Protein 4MBU (pdb70)

B-factor: mean 21.65, std 10.81, range [3.61, 80.37]

Radius of gyration: 21.23 Å; Cα contacts (8 Å, |Δi|>4): 619; chains: 2; bounding box: 43×47×64 Å

Structure (mmCIF, N/CA/C/O backbone):
data_4MBU
#
_entry.id   4MBU
#
_cell.length_a   97.490
_cell.length_b   78.860
_cell.length_c   66.010
_cell.angle_alpha   90.00
_cell.angle_beta   111.95
_cell.angle_gamma   90.00
#
_symmetry.space_group_name_H-M   'C 1 2 1'
#
loop_
_entity.id
_entity.type
_entity.pdbx_description
1 polymer 'Similar to N-acetyltransferase'
2 non-polymer 'CADMIUM ION'
3 non-polymer 'PHOSPHATE ION'
4 water water
#
loop_
_atom_site.group_PDB
_atom_site.id
_atom_site.type_symbol
_atom_site.label_atom_id
_atom_site.label_alt_id
_atom_site.label_comp_id
_atom_site.label_asym_id
_atom_site.label_entity_id
_atom_site.label_seq_id
_atom_site.pdbx_PDB_ins_code
_atom_site.Cartn_x
_atom_site.Cartn_y
_atom_site.Cartn_z
_atom_site.occupancy
_atom_site.B_iso_or_equiv
_atom_site.auth_seq_id
_atom_site.auth_comp_id
_atom_site.auth_asym_id
_atom_site.auth_atom_id
_atom_site.pdbx_PDB_model_num
ATOM 1 N N . SER A 1 1 ? 106.011 -19.936 49.514 1.00 55.80 -2 SER A N 1
ATOM 2 C CA . SER A 1 1 ? 107.021 -19.382 48.621 1.00 51.19 -2 SER A CA 1
ATOM 3 C C . SER A 1 1 ? 106.967 -20.082 47.239 1.00 56.93 -2 SER A C 1
ATOM 4 O O . SER A 1 1 ? 107.881 -20.813 46.843 1.00 60.30 -2 SER A O 1
ATOM 7 N N . ASN A 1 2 ? 105.868 -19.830 46.523 1.00 54.34 -1 ASN A N 1
ATOM 8 C CA . ASN A 1 2 ? 105.549 -20.455 45.235 1.00 50.10 -1 ASN A CA 1
ATOM 9 C C . ASN A 1 2 ? 106.130 -19.652 44.058 1.00 45.87 -1 ASN A C 1
ATOM 10 O O . ASN A 1 2 ? 105.456 -18.777 43.510 1.00 48.82 -1 ASN A O 1
ATOM 15 N N . ALA A 1 3 ? 107.371 -19.951 43.667 1.00 39.27 0 ALA A N 1
ATOM 16 C CA . ALA A 1 3 ? 108.088 -19.133 42.674 1.00 34.79 0 ALA A CA 1
ATOM 17 C C . ALA A 1 3 ? 108.378 -19.863 41.356 1.00 35.67 0 ALA A C 1
ATOM 18 O O . ALA A 1 3 ? 108.794 -21.021 41.360 1.00 37.28 0 ALA A O 1
ATOM 20 N N . MET A 1 4 ? 108.202 -19.164 40.234 1.00 32.70 1 MET A N 1
ATOM 21 C CA . MET A 1 4 ? 108.289 -19.791 38.917 1.00 28.45 1 MET A CA 1
ATOM 22 C C . MET A 1 4 ? 108.583 -18.793 37.788 1.00 23.53 1 MET A C 1
ATOM 23 O O . MET A 1 4 ? 108.055 -17.677 37.775 1.00 25.10 1 MET A O 1
ATOM 28 N N . ILE A 1 5 ? 109.428 -19.195 36.842 1.00 15.36 2 ILE A N 1
ATOM 29 C CA . ILE A 1 5 ? 109.574 -18.448 35.593 1.00 14.47 2 ILE A CA 1
ATOM 30 C C . ILE A 1 5 ? 108.734 -19.137 34.511 1.00 17.32 2 ILE A C 1
ATOM 31 O O . ILE A 1 5 ? 108.895 -20.340 34.263 1.00 25.12 2 ILE A O 1
ATOM 36 N N . ARG A 1 6 ? 107.828 -18.389 33.886 1.00 14.94 3 ARG A N 1
ATOM 37 C CA . ARG A 1 6 ? 106.970 -18.952 32.835 1.00 12.74 3 ARG A CA 1
ATOM 38 C C . ARG A 1 6 ? 106.813 -17.953 31.706 1.00 17.94 3 ARG A C 1
ATOM 39 O O . ARG A 1 6 ? 107.130 -16.786 31.874 1.00 12.20 3 ARG A O 1
ATOM 47 N N . CYS A 1 7 ? 106.325 -18.399 30.554 1.00 19.07 4 CYS A N 1
ATOM 48 C CA . CYS A 1 7 ? 105.966 -17.456 29.510 1.00 19.43 4 CYS A CA 1
ATOM 49 C C . CYS A 1 7 ? 104.821 -16.566 29.981 1.00 20.07 4 CYS A C 1
ATOM 50 O O . CYS A 1 7 ? 103.936 -17.004 30.726 1.00 15.53 4 CYS A O 1
ATOM 53 N N . ALA A 1 8 ? 104.844 -15.313 29.539 1.00 18.85 5 ALA A N 1
ATOM 54 C CA . ALA A 1 8 ? 103.823 -14.358 29.933 1.00 17.96 5 ALA A CA 1
ATOM 55 C C . ALA A 1 8 ? 102.531 -14.683 29.206 1.00 22.30 5 ALA A C 1
ATOM 56 O O . ALA A 1 8 ? 102.553 -15.258 28.109 1.00 21.05 5 ALA A O 1
ATOM 58 N N . LYS A 1 9 ? 101.416 -14.283 29.814 1.00 21.22 6 LYS A N 1
ATOM 59 C CA . LYS A 1 9 ? 100.087 -14.422 29.231 1.00 25.47 6 LYS A CA 1
ATOM 60 C C . LYS A 1 9 ? 99.387 -13.054 29.280 1.00 25.20 6 LYS A C 1
ATOM 61 O O . LYS A 1 9 ? 99.864 -12.140 29.962 1.00 17.47 6 LYS A O 1
ATOM 67 N N . LYS A 1 10 ? 98.259 -12.915 28.583 1.00 27.28 7 LYS A N 1
ATOM 68 C CA . LYS A 1 10 ? 97.530 -11.642 28.549 1.00 28.11 7 LYS A CA 1
ATOM 69 C C . LYS A 1 10 ? 97.188 -11.126 29.951 1.00 26.10 7 LYS A C 1
ATOM 70 O O . LYS A 1 10 ? 97.314 -9.933 30.248 1.00 24.28 7 LYS A O 1
ATOM 76 N N . GLU A 1 11 ? 96.780 -12.044 30.820 1.00 28.88 8 GLU A N 1
ATOM 77 C CA . GLU A 1 11 ? 96.414 -11.709 32.195 1.00 31.96 8 GLU A CA 1
ATOM 78 C C . GLU A 1 11 ? 97.582 -11.148 33.014 1.00 32.46 8 GLU A C 1
ATOM 79 O O . GLU A 1 11 ? 97.382 -10.665 34.131 1.00 36.33 8 GLU A O 1
ATOM 85 N N . ASP A 1 12 ? 98.791 -11.202 32.459 1.00 22.63 9 ASP A N 1
ATOM 86 C CA . ASP A 1 12 ? 99.961 -10.648 33.133 1.00 23.58 9 ASP A CA 1
ATOM 87 C C . ASP A 1 12 ? 100.175 -9.162 32.800 1.00 21.81 9 ASP A C 1
ATOM 88 O O . ASP A 1 12 ? 100.851 -8.439 33.541 1.00 22.04 9 ASP A O 1
ATOM 93 N N . LEU A 1 13 ? 99.581 -8.716 31.693 1.00 22.52 10 LEU A N 1
ATOM 94 C CA . LEU A 1 13 ? 99.926 -7.418 31.105 1.00 22.61 10 LEU A CA 1
ATOM 95 C C . LEU A 1 13 ? 99.811 -6.228 32.068 1.00 23.25 10 LEU A C 1
ATOM 96 O O . LEU A 1 13 ? 100.711 -5.376 32.137 1.00 23.68 10 LEU A O 1
ATOM 101 N N . ASN A 1 14 ? 98.734 -6.183 32.843 1.00 24.44 11 ASN A N 1
ATOM 102 C CA . ASN A 1 14 ? 98.565 -5.083 33.787 1.00 26.83 11 ASN A CA 1
ATOM 103 C C . ASN A 1 14 ? 99.762 -4.995 34.726 1.00 24.02 11 ASN A C 1
ATOM 104 O O . ASN A 1 14 ? 100.371 -3.924 34.854 1.00 22.31 11 ASN A O 1
ATOM 109 N N . ALA A 1 15 ? 100.146 -6.136 35.307 1.00 18.20 12 ALA A N 1
ATOM 110 C CA . ALA A 1 15 ? 101.306 -6.176 36.203 1.00 15.88 12 ALA A CA 1
ATOM 111 C C . ALA A 1 15 ? 102.521 -5.695 35.428 1.00 13.83 12 ALA A C 1
ATOM 112 O O . ALA A 1 15 ? 103.249 -4.791 35.868 1.00 18.24 12 ALA A O 1
ATOM 114 N N . ILE A 1 16 ? 102.689 -6.250 34.228 1.00 16.85 13 ILE A N 1
ATOM 115 C CA . ILE A 1 16 ? 103.832 -5.896 33.392 1.00 19.99 13 ILE A CA 1
ATOM 116 C C . ILE A 1 16 ? 103.811 -4.389 33.178 1.00 20.09 13 ILE A C 1
ATOM 117 O O . ILE A 1 16 ? 104.822 -3.706 33.408 1.00 18.16 13 ILE A O 1
ATOM 122 N N . LEU A 1 17 ? 102.637 -3.860 32.835 1.00 22.97 14 LEU A N 1
ATOM 123 C CA . LEU A 1 17 ? 102.531 -2.431 32.542 1.00 22.89 14 LEU A CA 1
ATOM 124 C C . LEU A 1 17 ? 103.057 -1.626 33.725 1.00 23.99 14 LEU A C 1
ATOM 125 O O . LEU A 1 17 ? 103.909 -0.743 33.553 1.00 25.98 14 LEU A O 1
ATOM 130 N N . ALA A 1 18 ? 102.617 -1.989 34.929 1.00 25.23 15 ALA A N 1
ATOM 131 C CA . ALA A 1 18 ? 102.966 -1.199 36.104 1.00 26.33 15 ALA A CA 1
ATOM 132 C C . ALA A 1 18 ? 104.476 -1.150 36.210 1.00 22.22 15 ALA A C 1
ATOM 133 O O . ALA A 1 18 ? 105.072 -0.062 36.306 1.00 25.64 15 ALA A O 1
ATOM 135 N N . ILE A 1 19 ? 105.092 -2.329 36.112 1.00 17.78 16 ILE A N 1
ATOM 136 C CA . ILE A 1 19 ? 106.534 -2.434 36.282 1.00 17.57 16 ILE A CA 1
ATOM 137 C C . ILE A 1 19 ? 107.199 -1.490 35.276 1.00 19.08 16 ILE A C 1
ATOM 138 O O . ILE A 1 19 ? 108.002 -0.626 35.655 1.00 18.38 16 ILE A O 1
ATOM 143 N N . TYR A 1 20 ? 106.777 -1.597 34.014 1.00 20.33 17 TYR A N 1
ATOM 144 C CA . TYR A 1 20 ? 107.385 -0.828 32.935 1.00 18.38 17 TYR A CA 1
ATOM 145 C C . TYR A 1 20 ? 107.2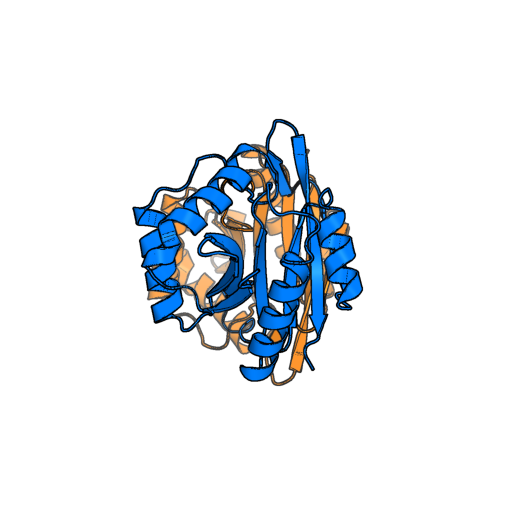18 0.644 33.239 1.00 16.32 17 TYR A C 1
ATOM 146 O O . TYR A 1 20 ? 108.185 1.404 33.185 1.00 17.92 17 TYR A O 1
ATOM 155 N N . ASN A 1 21 ? 106.006 1.039 33.619 1.00 16.12 18 ASN A N 1
ATOM 156 C CA . ASN A 1 21 ? 105.761 2.463 33.816 1.00 20.85 18 ASN A CA 1
ATOM 157 C C . ASN A 1 21 ? 106.549 3.011 34.995 1.00 19.58 18 ASN A C 1
ATOM 158 O O . ASN A 1 21 ? 106.995 4.160 34.956 1.00 16.20 18 ASN A O 1
ATOM 163 N N . ASP A 1 22 ? 106.764 2.179 36.017 1.00 20.30 19 ASP A N 1
ATOM 164 C CA . ASP A 1 22 ? 107.551 2.623 37.161 1.00 22.51 19 ASP A CA 1
ATOM 165 C C . ASP A 1 22 ? 108.938 2.981 36.631 1.00 18.11 19 ASP A C 1
ATOM 166 O O . ASP A 1 22 ? 109.489 4.052 36.925 1.00 18.03 19 ASP A O 1
ATOM 171 N N . ALA A 1 23 ? 109.453 2.112 35.767 1.00 13.80 20 ALA A N 1
ATOM 172 C CA . ALA A 1 23 ? 110.791 2.290 35.232 1.00 18.07 20 ALA A CA 1
ATOM 173 C C . ALA A 1 23 ? 110.840 3.562 34.393 1.00 18.95 20 ALA A C 1
ATOM 174 O O . ALA A 1 23 ? 111.859 4.270 34.371 1.00 16.37 20 ALA A O 1
ATOM 176 N N . ILE A 1 24 ? 109.729 3.880 33.730 1.00 15.66 21 ILE A N 1
ATOM 177 C CA . ILE A 1 24 ? 109.720 5.063 32.879 1.00 16.48 21 ILE A CA 1
ATOM 178 C C . ILE A 1 24 ? 109.745 6.288 33.771 1.00 19.31 21 ILE A C 1
ATOM 179 O O . ILE A 1 24 ? 110.466 7.255 33.498 1.00 20.42 21 ILE A O 1
ATOM 184 N N . ILE A 1 25 ? 108.998 6.230 34.870 1.00 19.07 22 ILE A N 1
ATOM 185 C CA . ILE A 1 25 ? 108.818 7.430 35.681 1.00 17.67 22 ILE A CA 1
ATOM 186 C C . ILE A 1 25 ? 110.057 7.750 36.521 1.00 19.06 22 ILE A C 1
ATOM 187 O O . ILE A 1 25 ? 110.410 8.913 36.695 1.00 17.45 22 ILE A O 1
ATOM 192 N N . ASN A 1 26 ? 110.741 6.721 37.008 1.00 17.57 23 ASN A N 1
ATOM 193 C CA . ASN A 1 26 ? 111.780 6.931 38.017 1.00 21.62 23 ASN A CA 1
ATOM 194 C C . ASN A 1 26 ? 113.221 6.658 37.607 1.00 21.61 23 ASN A C 1
ATOM 195 O O . ASN A 1 26 ? 114.147 7.022 38.326 1.00 23.69 23 ASN A O 1
ATOM 200 N N . THR A 1 27 ? 113.420 5.987 36.482 1.00 19.81 24 THR A N 1
ATOM 201 C CA . THR A 1 27 ? 114.768 5.550 36.128 1.00 18.75 24 THR A CA 1
ATOM 202 C C . THR A 1 27 ? 115.088 5.828 34.673 1.00 17.40 24 THR A C 1
ATOM 203 O O . THR A 1 27 ? 114.218 6.221 33.888 1.00 15.85 24 THR A O 1
ATOM 207 N N . THR A 1 28 ? 116.345 5.588 34.324 1.00 16.23 25 THR A N 1
ATOM 208 C CA . THR A 1 28 ? 116.820 5.698 32.957 1.00 19.39 25 THR A CA 1
ATOM 209 C C . THR A 1 28 ? 116.852 4.325 32.288 1.00 22.31 25 THR A C 1
ATOM 210 O O . THR A 1 28 ? 117.524 4.136 31.279 1.00 18.02 25 THR A O 1
ATOM 214 N N . ALA A 1 29 ? 116.143 3.363 32.871 1.00 18.62 26 ALA A N 1
ATOM 215 C CA . ALA A 1 29 ? 116.108 2.012 32.325 1.00 17.63 26 ALA A CA 1
ATOM 216 C C . ALA A 1 29 ? 115.309 1.965 31.014 1.00 20.57 26 ALA A C 1
ATOM 217 O O . ALA A 1 29 ? 115.486 1.060 30.199 1.00 20.48 26 ALA A O 1
ATOM 219 N N . VAL A 1 30 ? 114.423 2.943 30.831 1.00 15.18 27 VAL A N 1
ATOM 220 C CA . VAL A 1 30 ? 113.664 3.100 29.593 1.00 16.40 27 VAL A CA 1
ATOM 221 C C . VAL A 1 30 ? 113.862 4.534 29.112 1.00 15.93 27 VAL A C 1
ATOM 222 O O . VAL A 1 30 ? 113.527 5.480 29.837 1.00 12.76 27 VAL A O 1
ATOM 226 N N . TYR A 1 31 ? 114.421 4.705 27.911 1.00 13.74 28 TYR A N 1
ATOM 227 C CA . TYR A 1 31 ? 114.621 6.043 27.352 1.00 13.65 28 TYR A CA 1
ATOM 228 C C . TYR A 1 31 ? 113.284 6.604 26.822 1.00 15.36 28 TYR A C 1
ATOM 229 O O . TYR A 1 31 ? 113.159 6.985 25.653 1.00 18.51 28 TYR A O 1
ATOM 238 N N . THR A 1 32 ? 112.287 6.648 27.703 1.00 16.67 29 THR A N 1
ATOM 239 C CA . THR A 1 32 ? 110.945 7.118 27.362 1.00 12.53 29 THR A CA 1
ATOM 240 C C . THR A 1 32 ? 110.540 8.123 28.434 1.00 18.68 29 THR A C 1
ATOM 241 O O . THR A 1 32 ? 111.022 8.051 29.565 1.00 22.06 29 THR A O 1
ATOM 245 N N . TYR A 1 33 ? 109.679 9.074 28.093 1.00 18.77 30 TYR A N 1
ATOM 246 C CA . TYR A 1 33 ? 109.265 10.067 29.073 1.00 18.36 30 TYR A CA 1
ATOM 247 C C . TYR A 1 33 ? 107.880 9.782 29.651 1.00 22.26 30 TYR A C 1
ATOM 248 O O . TYR A 1 33 ? 107.691 9.873 30.864 1.00 18.57 30 TYR A O 1
ATOM 257 N N . LYS A 1 34 ? 106.928 9.444 28.777 1.00 20.99 31 LYS A N 1
ATOM 258 C CA . LYS A 1 34 ? 105.520 9.284 29.151 1.00 23.07 31 LYS A CA 1
ATOM 259 C C . LYS A 1 34 ? 105.160 7.837 29.470 1.00 22.51 31 LYS A C 1
ATOM 260 O O . LYS A 1 34 ? 105.608 6.918 28.776 1.00 20.68 31 LYS A O 1
ATOM 266 N N . PRO A 1 35 ? 104.320 7.633 30.500 1.00 24.84 32 PRO A N 1
ATOM 267 C CA . PRO A 1 35 ? 103.849 6.285 30.840 1.00 24.92 32 PRO A CA 1
ATOM 268 C C . PRO A 1 35 ? 103.163 5.643 29.638 1.00 27.37 32 PRO A C 1
ATOM 269 O O . PRO A 1 35 ? 102.508 6.341 28.856 1.00 26.43 32 PRO A O 1
ATOM 273 N N . GLN A 1 36 ? 103.343 4.336 29.483 1.00 27.06 33 GLN A N 1
ATOM 274 C CA . GLN A 1 36 ? 102.724 3.581 28.404 1.00 27.89 33 GLN A CA 1
ATOM 275 C C . GLN A 1 36 ? 101.277 3.283 28.791 1.00 29.48 33 GLN A C 1
ATOM 276 O O . GLN A 1 36 ? 100.953 3.184 29.977 1.00 29.04 33 GLN A O 1
ATOM 282 N N . THR A 1 37 ? 100.404 3.150 27.798 1.00 28.12 34 THR A N 1
ATOM 283 C CA . THR A 1 37 ? 99.003 2.813 28.057 1.00 33.37 34 THR A CA 1
ATOM 284 C C . THR A 1 37 ? 98.788 1.303 27.963 1.00 35.07 34 THR A C 1
ATOM 285 O O . THR A 1 37 ? 99.629 0.577 27.425 1.00 34.80 34 THR A O 1
ATOM 289 N N . ILE A 1 38 ? 97.658 0.828 28.473 1.00 31.30 35 ILE A N 1
ATOM 290 C CA . ILE A 1 38 ? 97.383 -0.606 28.451 1.00 32.84 35 ILE A CA 1
ATOM 291 C C . ILE A 1 38 ? 97.152 -1.139 27.025 1.00 32.84 35 ILE A C 1
ATOM 292 O O . ILE A 1 38 ? 97.505 -2.282 26.719 1.00 30.63 35 ILE A O 1
ATOM 297 N N . ASP A 1 39 ? 96.595 -0.304 26.149 1.00 33.49 36 ASP A N 1
ATOM 298 C CA . ASP A 1 39 ? 96.395 -0.691 24.751 1.00 37.42 36 ASP A CA 1
ATOM 299 C C . ASP A 1 39 ? 97.724 -0.831 24.006 1.00 32.61 36 ASP A C 1
ATOM 300 O O . ASP A 1 39 ? 97.894 -1.728 23.176 1.00 29.59 36 ASP A O 1
ATOM 305 N N . GLU A 1 40 ? 98.654 0.074 24.295 1.00 27.91 37 GLU A N 1
ATOM 306 C CA . GLU A 1 40 ? 99.988 0.003 23.713 1.00 29.22 37 GLU A CA 1
ATOM 307 C C . GLU A 1 40 ? 100.675 -1.288 24.154 1.00 22.20 37 GLU A C 1
ATOM 308 O O . GLU A 1 40 ? 101.299 -1.985 23.348 1.00 19.52 37 GLU A O 1
ATOM 314 N N . ARG A 1 41 ? 100.526 -1.618 25.432 1.00 18.33 38 ARG A N 1
ATOM 315 C CA . ARG A 1 41 ? 101.119 -2.832 25.976 1.00 23.14 38 ARG A CA 1
ATOM 316 C C . ARG A 1 41 ? 100.483 -4.094 25.363 1.00 30.65 38 ARG A C 1
ATOM 317 O O . ARG A 1 41 ? 101.185 -5.067 25.046 1.00 35.12 38 ARG A O 1
ATOM 325 N N . ILE A 1 42 ? 99.169 -4.059 25.149 1.00 25.93 39 ILE A N 1
ATOM 326 C CA . ILE A 1 42 ? 98.473 -5.192 24.544 1.00 27.00 39 ILE A CA 1
ATOM 327 C C . ILE A 1 42 ? 98.894 -5.373 23.086 1.00 26.35 39 ILE A C 1
ATOM 328 O O . ILE A 1 42 ? 99.095 -6.502 22.621 1.00 25.65 39 ILE A O 1
ATOM 333 N N . ALA A 1 43 ? 99.046 -4.259 22.372 1.00 21.91 40 ALA A N 1
ATOM 334 C CA . ALA A 1 43 ? 99.525 -4.306 20.991 1.00 23.27 40 ALA A CA 1
ATOM 335 C C . ALA A 1 43 ? 100.944 -4.883 20.944 1.00 26.70 40 ALA A C 1
ATOM 336 O O . ALA A 1 43 ? 101.286 -5.665 20.050 1.00 25.67 40 ALA A O 1
ATOM 338 N N . TRP A 1 44 ? 101.764 -4.478 21.913 1.00 26.14 41 TRP A N 1
ATOM 339 C CA . TRP A 1 44 ? 103.125 -4.993 22.064 1.00 21.18 41 TRP A CA 1
ATOM 340 C C . TRP A 1 44 ? 103.111 -6.516 22.227 1.00 16.82 41 TRP A C 1
ATOM 341 O O . TRP A 1 44 ? 103.822 -7.233 21.521 1.00 20.59 41 TRP A O 1
ATOM 352 N N . PHE A 1 45 ? 102.273 -6.999 23.138 1.00 14.64 42 PHE A N 1
ATOM 353 C CA . PHE A 1 45 ? 102.112 -8.432 23.387 1.00 19.76 42 PHE A CA 1
ATOM 354 C C . PHE A 1 45 ? 101.650 -9.199 22.144 1.00 24.84 42 PHE A C 1
ATOM 355 O O . PHE A 1 45 ? 102.188 -10.267 21.820 1.00 21.45 42 PHE A O 1
ATOM 363 N N . GLU A 1 46 ? 100.657 -8.655 21.448 1.00 30.66 43 GLU A N 1
ATOM 364 C CA . GLU A 1 46 ? 100.130 -9.311 20.253 1.00 34.75 43 GLU A CA 1
ATOM 365 C C . GLU A 1 46 ? 101.196 -9.371 19.164 1.00 29.23 43 GLU A C 1
ATOM 366 O O . GLU A 1 46 ? 101.345 -10.385 18.482 1.00 26.50 43 GLU A O 1
ATOM 372 N N . THR A 1 47 ? 101.942 -8.280 19.021 1.00 22.55 44 THR A N 1
ATOM 373 C CA . THR A 1 47 ? 103.048 -8.209 18.065 1.00 27.93 44 THR A CA 1
ATOM 374 C C . THR A 1 47 ? 104.150 -9.234 18.373 1.00 29.63 44 THR A C 1
ATOM 375 O O . THR A 1 47 ? 104.651 -9.915 17.466 1.00 28.23 44 THR A O 1
ATOM 379 N N . LYS A 1 48 ? 104.526 -9.338 19.648 1.00 26.54 45 LYS A N 1
ATOM 380 C CA . LYS A 1 48 ? 105.502 -10.341 20.083 1.00 24.45 45 LYS A CA 1
ATOM 381 C C . LYS A 1 48 ? 104.979 -11.742 19.780 1.00 25.94 45 LYS A C 1
ATOM 382 O O . LYS A 1 48 ? 105.744 -12.627 19.400 1.00 25.32 45 LYS A O 1
ATOM 388 N N . GLN A 1 49 ? 103.675 -11.943 19.952 1.00 26.72 46 GLN A N 1
ATOM 389 C CA . GLN A 1 49 ? 103.079 -13.242 19.655 1.00 28.20 46 GLN A CA 1
ATOM 390 C C . GLN A 1 49 ? 103.144 -13.557 18.159 1.00 26.98 46 GLN A C 1
ATOM 391 O O . GLN A 1 49 ? 103.448 -14.686 17.772 1.00 26.67 46 GLN A O 1
ATOM 397 N N . ARG A 1 50 ? 102.867 -12.560 17.325 1.00 28.29 47 ARG A N 1
ATOM 398 C CA . ARG A 1 50 ? 102.939 -12.738 15.877 1.00 34.03 47 ARG A CA 1
ATOM 399 C C . ARG A 1 50 ? 104.375 -13.036 15.433 1.00 34.69 47 ARG A C 1
ATOM 400 O O . ARG A 1 50 ? 104.603 -13.859 14.547 1.00 36.82 47 ARG A O 1
ATOM 408 N N . ASN A 1 51 ? 105.338 -12.367 16.058 1.00 30.13 48 ASN A N 1
ATOM 409 C CA . ASN A 1 51 ? 106.737 -12.500 15.673 1.00 27.24 48 ASN A CA 1
ATOM 410 C C . ASN A 1 51 ? 107.462 -13.671 16.329 1.00 25.82 48 ASN A C 1
ATOM 411 O O . ASN A 1 51 ? 108.659 -13.841 16.131 1.00 28.40 48 ASN A O 1
ATOM 416 N N . HIS A 1 52 ? 106.736 -14.470 17.107 1.00 23.56 49 HIS A N 1
ATOM 417 C CA . HIS A 1 52 ? 107.334 -15.564 17.878 1.00 24.34 49 HIS A CA 1
ATOM 418 C C . HIS A 1 52 ? 108.541 -15.123 18.721 1.00 20.00 49 HIS A C 1
ATOM 419 O O . HIS A 1 52 ? 109.548 -15.827 18.816 1.00 25.60 49 HIS A O 1
ATOM 426 N N . GLU A 1 53 ? 108.433 -13.949 19.332 1.00 17.48 50 GLU A N 1
ATOM 427 C CA . GLU A 1 53 ? 109.448 -13.489 20.263 1.00 15.43 50 GLU A CA 1
ATOM 428 C C . GLU A 1 53 ? 108.967 -13.818 21.669 1.00 19.56 50 GLU A C 1
ATOM 429 O O . GLU A 1 53 ? 107.802 -13.610 21.997 1.00 23.79 50 GLU A O 1
ATOM 435 N N . PRO A 1 54 ? 109.867 -14.322 22.516 1.00 20.70 51 PRO A N 1
ATOM 436 C CA . PRO A 1 54 ? 109.442 -14.760 23.847 1.00 22.09 51 PRO A CA 1
ATOM 437 C C . PRO A 1 54 ? 109.219 -13.599 24.824 1.00 18.85 51 PRO A C 1
ATOM 438 O O . PRO A 1 54 ? 109.843 -12.536 24.705 1.00 18.76 51 PRO A O 1
ATOM 442 N N . ILE A 1 55 ? 108.314 -13.810 25.774 1.00 13.07 52 ILE A N 1
ATOM 443 C CA . ILE A 1 55 ? 108.153 -12.924 26.914 1.00 15.18 52 ILE A CA 1
ATOM 444 C C . ILE A 1 55 ? 108.076 -13.839 28.125 1.00 15.39 52 ILE A C 1
ATOM 445 O O . ILE A 1 55 ? 107.216 -14.718 28.186 1.00 12.75 52 ILE A O 1
ATOM 450 N N . PHE A 1 56 ? 108.979 -13.652 29.078 1.00 9.30 53 PHE A N 1
ATOM 451 C CA . PHE A 1 56 ? 108.958 -14.459 30.286 1.00 12.34 53 PHE A CA 1
ATOM 452 C C . PHE A 1 56 ? 108.627 -13.565 31.463 1.00 12.60 53 PHE A C 1
ATOM 453 O O . PHE A 1 56 ? 108.986 -12.393 31.475 1.00 8.83 53 PHE A O 1
ATOM 461 N N . VAL A 1 57 ? 107.918 -14.119 32.435 1.00 10.63 54 VAL A N 1
ATOM 462 C CA . VAL A 1 57 ? 107.685 -13.451 33.702 1.00 14.98 54 VAL A CA 1
ATOM 463 C C . VAL A 1 57 ? 108.210 -14.321 34.836 1.00 18.78 54 VAL A C 1
ATOM 464 O O . VAL A 1 57 ? 108.203 -15.564 34.762 1.00 21.18 54 VAL A O 1
ATOM 468 N N . PHE A 1 58 ? 108.695 -13.641 35.866 1.00 10.61 55 PHE A N 1
ATOM 469 C CA . PHE A 1 58 ? 108.964 -14.241 37.152 1.00 10.10 55 PHE A CA 1
ATOM 470 C C . PHE A 1 58 ? 107.773 -13.901 38.011 1.00 15.68 55 PHE A C 1
ATOM 471 O O . PHE A 1 58 ? 107.460 -12.693 38.248 1.00 17.39 55 PHE A O 1
ATOM 479 N N . GLU A 1 59 ? 107.137 -14.977 38.476 1.00 17.49 56 GLU A N 1
ATOM 480 C CA . GLU A 1 59 ? 105.933 -14.929 39.290 1.00 23.43 56 GLU A CA 1
ATOM 481 C C . GLU A 1 59 ? 106.192 -15.604 40.636 1.00 23.07 56 GLU A C 1
ATOM 482 O O . GLU A 1 59 ? 106.773 -16.693 40.696 1.00 26.07 56 GLU A O 1
ATOM 488 N N . GLU A 1 60 ? 105.775 -14.943 41.714 1.00 22.11 57 GLU A N 1
ATOM 489 C CA . GLU A 1 60 ? 105.918 -15.501 43.061 1.00 25.89 57 GLU A CA 1
ATOM 490 C C . GLU A 1 60 ? 104.712 -15.160 43.934 1.00 23.76 57 GLU A C 1
ATOM 491 O O . GLU A 1 60 ? 104.301 -14.000 43.997 1.00 23.81 57 GLU A O 1
ATOM 497 N N . ASN A 1 61 ? 104.155 -16.172 44.598 1.00 20.43 58 ASN A N 1
ATOM 498 C CA . ASN A 1 61 ? 102.966 -15.995 45.436 1.00 22.21 58 ASN A CA 1
ATOM 499 C C . ASN A 1 61 ? 101.837 -15.295 44.696 1.00 16.54 58 ASN A C 1
ATOM 500 O O . ASN A 1 61 ? 101.177 -14.406 45.247 1.00 16.92 58 ASN A O 1
ATOM 505 N N . GLY A 1 62 ? 101.650 -15.680 43.435 1.00 12.09 59 GLY A N 1
ATOM 506 C CA . GLY A 1 62 ? 100.548 -15.184 42.637 1.00 15.74 59 GLY A CA 1
ATOM 507 C C . GLY A 1 62 ? 100.818 -13.821 42.028 1.00 22.90 59 GLY A C 1
ATOM 508 O O . GLY A 1 62 ? 99.952 -13.259 41.357 1.00 26.53 59 GLY A O 1
ATOM 509 N N . SER A 1 63 ? 102.017 -13.290 42.256 1.00 21.00 60 SER A N 1
ATOM 510 C CA . SER A 1 63 ? 102.361 -11.954 41.777 1.00 21.78 60 SER A CA 1
ATOM 511 C C . SER A 1 63 ? 103.515 -11.944 40.775 1.00 17.58 60 SER A C 1
ATOM 512 O O . SER A 1 63 ? 104.576 -12.520 41.023 1.00 20.87 60 SER A O 1
ATOM 515 N N . VAL A 1 64 ? 103.294 -11.275 39.646 1.00 18.27 61 VAL A N 1
ATOM 516 C CA . VAL A 1 64 ? 104.340 -11.046 38.655 1.00 17.70 61 VAL A CA 1
ATOM 517 C C . VAL A 1 64 ? 105.330 -9.986 39.164 1.00 17.77 61 VAL A C 1
ATOM 518 O O . VAL A 1 64 ? 104.998 -8.798 39.251 1.00 20.39 61 VAL A O 1
ATOM 522 N N . LEU A 1 65 ? 106.546 -10.420 39.489 1.00 13.21 62 LEU A N 1
ATOM 523 C CA . LEU A 1 65 ? 107.550 -9.521 40.056 1.00 14.34 62 LEU A CA 1
ATOM 524 C C . LEU A 1 65 ? 108.599 -9.132 39.031 1.00 18.37 62 LEU A C 1
ATOM 525 O O . LEU A 1 65 ? 109.450 -8.274 39.298 1.00 12.15 62 LEU A O 1
ATOM 530 N N . GLY A 1 66 ? 108.578 -9.775 37.867 1.00 16.16 63 GLY A N 1
ATOM 531 C CA . GLY A 1 66 ? 109.506 -9.325 36.838 1.00 17.41 63 GLY A CA 1
ATOM 532 C C . GLY A 1 66 ? 109.151 -9.849 35.470 1.00 16.30 63 GLY A C 1
ATOM 533 O O . GLY A 1 66 ? 108.406 -10.825 35.367 1.00 15.17 63 GLY A O 1
ATOM 534 N N . PHE A 1 67 ? 109.668 -9.211 34.422 1.00 12.93 64 PHE A N 1
ATOM 535 C CA . PHE A 1 67 ? 109.478 -9.734 33.066 1.00 11.32 64 PHE A CA 1
ATOM 536 C C . PHE A 1 67 ? 110.685 -9.461 32.185 1.00 14.00 64 PHE A C 1
ATOM 537 O O . PHE A 1 67 ? 111.539 -8.653 32.538 1.00 12.32 64 PHE A O 1
ATOM 545 N N . ALA A 1 68 ? 110.765 -10.167 31.058 1.00 13.01 65 ALA A N 1
ATOM 546 C CA . ALA A 1 68 ? 111.937 -10.108 30.184 1.00 11.35 65 ALA A CA 1
ATOM 547 C C . ALA A 1 68 ? 111.602 -10.569 28.783 1.00 16.70 65 ALA A C 1
ATOM 548 O O . ALA A 1 68 ? 110.778 -11.463 28.587 1.00 13.95 65 ALA A O 1
ATOM 550 N N . THR A 1 69 ? 112.258 -9.967 27.799 1.00 14.09 66 THR A N 1
ATOM 551 C CA . THR A 1 69 ? 111.988 -10.341 26.428 1.00 14.53 66 THR A CA 1
ATOM 552 C C . THR A 1 69 ? 113.204 -10.105 25.538 1.00 15.83 66 THR A C 1
ATOM 553 O O . THR A 1 69 ? 114.160 -9.439 25.943 1.00 14.14 66 THR A O 1
ATOM 557 N N . PHE A 1 70 ? 113.192 -10.681 24.338 1.00 7.02 67 PHE A N 1
ATOM 558 C CA . PHE A 1 70 ? 114.159 -10.242 23.332 1.00 12.87 67 PHE A CA 1
ATOM 559 C C . PHE A 1 70 ? 113.518 -10.022 21.968 1.00 16.22 67 PHE A C 1
ATOM 560 O O . PHE A 1 70 ? 112.387 -10.455 21.728 1.00 14.78 67 PHE A O 1
ATOM 568 N N . GLY A 1 71 ? 114.233 -9.325 21.090 1.00 17.59 68 GLY A N 1
ATOM 569 C CA . GLY A 1 71 ? 113.729 -9.045 19.758 1.00 12.64 68 GLY A CA 1
ATOM 570 C C . GLY A 1 71 ? 114.837 -8.497 18.885 1.00 16.86 68 GLY A C 1
ATOM 571 O O . GLY A 1 71 ? 116.014 -8.724 19.160 1.00 14.50 68 GLY A O 1
ATOM 572 N N . SER A 1 72 ? 114.464 -7.756 17.848 1.00 7.55 69 SER A N 1
ATOM 573 C CA . SER A 1 72 ? 115.428 -7.279 16.858 1.00 14.08 69 SER A CA 1
ATOM 574 C C . SER A 1 72 ? 116.387 -6.257 17.465 1.00 13.65 69 SER A C 1
ATOM 575 O O . SER A 1 72 ? 115.984 -5.455 18.301 1.00 14.84 69 SER A O 1
ATOM 578 N N . PHE A 1 73 ? 117.655 -6.296 17.056 1.00 13.33 70 PHE A N 1
ATOM 579 C CA . PHE A 1 73 ? 118.618 -5.296 17.514 1.00 10.95 70 PHE A CA 1
ATOM 580 C C . PHE A 1 73 ? 118.638 -4.087 16.569 1.00 14.28 70 PHE A C 1
ATOM 581 O O . PHE A 1 73 ? 118.419 -2.953 17.000 1.00 13.12 70 PHE A O 1
ATOM 589 N N . ARG A 1 74 ? 118.908 -4.329 15.284 1.00 12.83 71 ARG A N 1
ATOM 590 C CA . ARG A 1 74 ? 118.804 -3.281 14.267 1.00 11.43 71 ARG A CA 1
ATOM 591 C C . ARG A 1 74 ? 118.000 -3.833 13.106 1.00 14.77 71 ARG A C 1
ATOM 592 O O . ARG A 1 74 ? 118.110 -5.017 12.790 1.00 16.26 71 ARG A O 1
ATOM 600 N N . PRO A 1 75 ? 117.170 -2.981 12.477 1.00 20.33 72 PRO A N 1
ATOM 601 C CA . PRO A 1 75 ? 116.219 -3.441 11.455 1.00 25.12 72 PRO A CA 1
ATOM 602 C C . PRO A 1 75 ? 116.834 -3.502 10.061 1.00 29.58 72 PRO A C 1
ATOM 603 O O . PRO A 1 75 ? 116.642 -2.586 9.256 1.00 39.69 72 PRO A O 1
ATOM 607 N N . TRP A 1 76 ? 117.567 -4.575 9.791 1.00 18.96 73 TRP A N 1
ATOM 608 C CA . TRP A 1 76 ? 118.097 -4.863 8.462 1.00 18.50 73 TRP A CA 1
ATOM 609 C C . TRP A 1 76 ? 118.298 -6.372 8.466 1.00 15.16 73 TRP A C 1
ATOM 610 O O . TRP A 1 76 ? 118.747 -6.917 9.469 1.00 17.03 73 TRP A O 1
ATOM 621 N N . PRO A 1 77 ? 117.948 -7.051 7.361 1.00 19.48 74 PRO A N 1
ATOM 622 C CA . PRO A 1 77 ? 117.997 -8.519 7.270 1.00 16.03 74 PRO A CA 1
ATOM 623 C C . PRO A 1 77 ? 119.313 -9.185 7.716 1.00 15.04 74 PRO A C 1
ATOM 624 O O . PRO A 1 77 ? 119.270 -10.284 8.262 1.00 14.15 74 PRO A O 1
ATOM 628 N N . ALA A 1 78 ? 120.458 -8.552 7.495 1.00 13.11 75 ALA A N 1
ATOM 629 C CA . ALA A 1 78 ? 121.724 -9.192 7.870 1.00 12.44 75 ALA A CA 1
ATOM 630 C C . ALA A 1 78 ? 122.007 -9.211 9.377 1.00 10.98 75 ALA A C 1
ATOM 631 O O . ALA A 1 78 ? 122.995 -9.824 9.813 1.00 11.65 75 ALA A O 1
ATOM 633 N N . TYR A 1 79 ? 121.163 -8.538 10.166 1.00 6.45 76 TYR A N 1
ATOM 634 C CA . TYR A 1 79 ? 121.263 -8.612 11.633 1.00 6.07 76 TYR A CA 1
ATOM 635 C C . TYR A 1 79 ? 120.444 -9.772 12.183 1.00 11.43 76 TYR A C 1
ATOM 636 O O . TYR A 1 79 ? 120.169 -9.828 13.390 1.00 7.14 76 TYR A O 1
ATOM 645 N N . GLN A 1 80 ? 120.043 -10.697 11.315 1.00 12.10 77 GLN A N 1
ATOM 646 C CA . GLN A 1 80 ? 119.063 -11.708 11.725 1.00 16.95 77 GLN A CA 1
ATOM 647 C C . GLN A 1 80 ? 119.549 -12.643 12.831 1.00 9.10 77 GLN A C 1
ATOM 648 O O . GLN A 1 80 ? 118.741 -13.168 13.586 1.00 10.86 77 GLN A O 1
ATOM 654 N N . TYR A 1 81 ? 120.853 -12.854 12.946 1.00 5.35 78 TYR A N 1
ATOM 655 C CA . TYR A 1 81 ? 121.320 -13.709 14.038 1.00 11.42 78 TYR A CA 1
ATOM 656 C C . TYR A 1 81 ? 121.603 -12.940 15.335 1.00 9.75 78 TYR A C 1
ATOM 657 O O . TYR A 1 81 ? 122.091 -13.510 16.319 1.00 6.86 78 TYR A O 1
ATOM 666 N N . THR A 1 82 ? 121.264 -11.653 15.342 1.00 9.58 79 THR A N 1
ATOM 667 C CA . THR A 1 82 ? 121.506 -10.797 16.509 1.00 8.31 79 THR A CA 1
ATOM 668 C C . THR A 1 82 ? 120.173 -10.400 17.120 1.00 10.74 79 THR A C 1
ATOM 669 O O . THR A 1 82 ? 119.258 -9.968 16.403 1.00 6.76 79 THR A O 1
ATOM 673 N N . ILE A 1 83 ? 120.060 -10.552 18.440 1.00 8.43 80 ILE A N 1
ATOM 674 C CA . ILE A 1 83 ? 118.878 -10.096 19.165 1.00 9.37 80 ILE A CA 1
ATOM 675 C C . ILE A 1 83 ? 119.292 -9.176 20.305 1.00 11.24 80 ILE A C 1
ATOM 676 O O . ILE A 1 83 ? 120.400 -9.277 20.816 1.00 9.16 80 ILE A O 1
ATOM 681 N N . GLU A 1 84 ? 118.404 -8.276 20.705 1.00 7.08 81 GLU A N 1
ATOM 682 C CA . GLU A 1 84 ? 118.645 -7.453 21.878 1.00 3.61 81 GLU A CA 1
ATOM 683 C C . GLU A 1 84 ? 117.594 -7.801 22.907 1.00 6.31 81 GLU A C 1
ATOM 684 O O . GLU A 1 84 ? 116.402 -7.942 22.572 1.00 6.19 81 GLU A O 1
ATOM 690 N N . HIS A 1 85 ? 118.021 -7.947 24.157 1.00 8.46 82 HIS A N 1
ATOM 691 C CA . HIS A 1 85 ? 117.064 -8.283 25.212 1.00 10.91 82 HIS A CA 1
ATOM 692 C C . HIS A 1 85 ? 116.854 -7.150 26.196 1.00 11.41 82 HIS A C 1
ATOM 693 O O . HIS A 1 85 ? 117.648 -6.209 26.269 1.00 7.78 82 HIS A O 1
ATOM 700 N N . SER A 1 86 ? 115.775 -7.259 26.964 1.00 8.34 83 SER A N 1
ATOM 701 C CA . SER A 1 86 ? 115.538 -6.352 28.079 1.00 13.35 83 SER A CA 1
ATOM 702 C C . SER A 1 86 ? 114.882 -7.083 29.243 1.00 13.69 83 SER A C 1
ATOM 703 O O . SER A 1 86 ? 114.127 -8.052 29.055 1.00 12.51 83 SER A O 1
ATOM 706 N N . ILE A 1 87 ? 115.209 -6.627 30.447 1.00 12.14 84 ILE A N 1
ATOM 707 C CA . ILE A 1 87 ? 114.748 -7.243 31.683 1.00 13.05 84 ILE A CA 1
ATOM 708 C C . ILE A 1 87 ? 114.295 -6.140 32.630 1.00 16.99 84 ILE A C 1
ATOM 709 O O . ILE A 1 87 ? 114.990 -5.142 32.799 1.00 12.28 84 ILE A O 1
ATOM 714 N N . TYR A 1 88 ? 113.134 -6.326 33.249 1.00 15.99 85 TYR A N 1
ATOM 715 C CA . TYR A 1 88 ? 112.612 -5.364 34.211 1.00 14.25 85 TYR A CA 1
ATOM 716 C C . TYR A 1 88 ? 112.135 -6.089 35.459 1.00 17.41 85 TYR A C 1
ATOM 717 O O . TYR A 1 88 ? 111.396 -7.067 35.374 1.00 20.03 85 TYR A O 1
ATOM 726 N N . VAL A 1 89 ? 112.584 -5.617 36.615 1.00 19.47 86 VAL A N 1
ATOM 727 C CA . VAL A 1 89 ? 112.228 -6.221 37.895 1.00 18.92 86 VAL A CA 1
ATOM 728 C C . VAL A 1 89 ? 111.513 -5.176 38.738 1.00 18.06 86 VAL A C 1
ATOM 729 O O . VAL A 1 89 ? 111.950 -4.020 38.796 1.00 12.79 86 VAL A O 1
ATOM 733 N N . ASP A 1 90 ? 110.406 -5.567 39.363 1.00 22.70 87 ASP A N 1
ATOM 734 C CA . ASP A 1 90 ? 109.683 -4.666 40.259 1.00 25.50 87 ASP A CA 1
ATOM 735 C C . ASP A 1 90 ? 110.638 -4.124 41.326 1.00 19.38 87 ASP A C 1
ATOM 736 O O . ASP A 1 90 ? 111.493 -4.855 41.834 1.00 15.42 87 ASP A O 1
ATOM 741 N N . ALA A 1 91 ? 110.511 -2.836 41.639 1.00 18.47 88 ALA A N 1
ATOM 742 C CA . ALA A 1 91 ? 111.425 -2.189 42.582 1.00 23.51 88 ALA A CA 1
ATOM 743 C C . ALA A 1 91 ? 111.247 -2.693 44.017 1.00 22.46 88 ALA A C 1
ATOM 744 O O . ALA A 1 91 ? 112.141 -2.552 44.848 1.00 26.87 88 ALA A O 1
ATOM 746 N N . SER A 1 92 ? 110.094 -3.279 44.312 1.00 20.31 89 SER A N 1
ATOM 747 C CA . SER A 1 92 ? 109.862 -3.850 45.636 1.00 23.15 89 SER A CA 1
ATOM 748 C C . SER A 1 92 ? 110.455 -5.244 45.723 1.00 24.61 89 SER A C 1
ATOM 749 O O . SER A 1 92 ? 110.477 -5.846 46.789 1.00 30.88 89 SER A O 1
ATOM 752 N N . ALA A 1 93 ? 110.931 -5.758 44.593 1.00 22.41 90 ALA A N 1
ATOM 753 C CA . ALA A 1 93 ? 111.364 -7.152 44.514 1.00 21.93 90 ALA A CA 1
ATOM 754 C C . ALA A 1 93 ? 112.841 -7.304 44.135 1.00 21.72 90 ALA A C 1
ATOM 755 O O . ALA A 1 93 ? 113.245 -8.349 43.614 1.00 26.31 90 ALA A O 1
ATOM 757 N N . ARG A 1 94 ? 113.644 -6.275 44.406 1.00 23.34 91 ARG A N 1
ATOM 758 C CA . ARG A 1 94 ? 115.059 -6.298 44.030 1.00 24.17 91 ARG A CA 1
ATOM 759 C C . ARG A 1 94 ? 115.864 -7.087 45.053 1.00 25.21 91 ARG A C 1
ATOM 760 O O . ARG A 1 94 ? 115.426 -7.256 46.190 1.00 26.12 91 ARG A O 1
ATOM 768 N N . GLY A 1 95 ? 117.032 -7.581 44.645 1.00 29.76 92 GLY A N 1
ATOM 769 C CA . GLY A 1 95 ? 117.900 -8.318 45.551 1.00 29.29 92 GLY A CA 1
ATOM 770 C C . GLY A 1 95 ? 117.518 -9.781 45.722 1.00 31.09 92 GLY A C 1
ATOM 771 O O . GLY A 1 95 ? 118.117 -10.492 46.533 1.00 32.04 92 GLY A O 1
ATOM 772 N N . LYS A 1 96 ? 116.533 -10.238 44.952 1.00 27.50 93 LYS A N 1
ATOM 773 C CA . LYS A 1 96 ? 116.062 -11.616 45.062 1.00 27.10 93 LYS A CA 1
ATOM 774 C C . LYS A 1 96 ? 116.626 -12.539 43.971 1.00 25.47 93 LYS A C 1
ATOM 775 O O . LYS A 1 96 ? 116.280 -13.722 43.917 1.00 26.25 93 LYS A O 1
ATOM 781 N N . GLY A 1 97 ? 117.487 -12.001 43.110 1.00 20.36 94 GLY A N 1
ATOM 782 C CA . GLY A 1 97 ? 118.048 -12.783 42.015 1.00 13.85 94 GLY A CA 1
ATOM 783 C C . GLY A 1 97 ? 117.069 -13.020 40.872 1.00 11.52 94 GLY A C 1
ATOM 784 O O . GLY A 1 97 ? 117.233 -13.953 40.074 1.00 10.26 94 GLY A O 1
ATOM 785 N N . ILE A 1 98 ? 116.062 -12.156 40.773 1.00 13.30 95 ILE A N 1
ATOM 786 C CA . ILE A 1 98 ? 115.039 -12.290 39.733 1.00 12.69 95 ILE A CA 1
ATOM 787 C C . ILE A 1 98 ? 115.586 -11.924 38.343 1.00 12.38 95 ILE A C 1
ATOM 788 O O . ILE A 1 98 ? 115.321 -12.620 37.353 1.00 11.06 95 ILE A O 1
ATOM 793 N N . ALA A 1 99 ? 116.352 -10.837 38.275 1.00 8.10 96 ALA A N 1
ATOM 794 C CA . ALA A 1 99 ? 116.997 -10.438 37.024 1.00 12.77 96 ALA A CA 1
ATOM 795 C C . ALA A 1 99 ? 117.890 -11.554 36.506 1.00 13.94 96 ALA A C 1
ATOM 796 O O . ALA A 1 99 ? 117.834 -11.903 35.332 1.00 15.96 96 ALA A O 1
ATOM 798 N N . SER A 1 100 ? 118.700 -12.125 37.391 1.00 15.13 97 SER A N 1
ATOM 799 C CA . SER A 1 100 ? 119.589 -13.229 37.034 1.00 13.17 97 SER A CA 1
ATOM 800 C C . SER A 1 100 ? 118.849 -14.445 36.456 1.00 13.69 97 SER A C 1
ATOM 801 O O . SER A 1 100 ? 119.262 -15.017 35.435 1.00 15.25 97 SER A O 1
ATOM 804 N N . GLN A 1 101 ? 117.751 -14.840 37.096 1.00 18.43 98 GLN A N 1
ATOM 805 C CA . GLN A 1 101 ? 116.961 -15.975 36.611 1.00 22.79 98 GLN A CA 1
ATOM 806 C C . GLN A 1 101 ? 116.314 -15.690 35.252 1.00 19.41 98 GLN A C 1
ATOM 807 O O . GLN A 1 101 ? 116.247 -16.574 34.367 1.00 18.42 98 GLN A O 1
ATOM 813 N N . LEU A 1 102 ? 115.841 -14.456 35.087 1.00 14.29 99 LEU A N 1
ATOM 814 C CA . LEU A 1 102 ? 115.274 -14.050 33.807 1.00 13.77 99 LEU A CA 1
ATOM 815 C C . LEU A 1 102 ? 116.334 -14.076 32.702 1.00 13.84 99 LEU A C 1
ATOM 816 O O . LEU A 1 102 ? 116.098 -14.624 31.633 1.00 15.22 99 LEU A O 1
ATOM 821 N N . LEU A 1 103 ? 117.509 -13.512 32.969 1.00 14.25 100 LEU A N 1
ATOM 822 C CA . LEU A 1 103 ? 118.579 -13.487 31.975 1.00 13.55 100 LEU A CA 1
ATOM 823 C C . LEU A 1 103 ? 118.981 -14.901 31.594 1.00 9.86 100 LEU A C 1
ATOM 824 O O . LEU A 1 103 ? 119.181 -15.209 30.420 1.00 11.16 100 LEU A O 1
ATOM 829 N N . GLN A 1 104 ? 119.104 -15.758 32.596 1.00 10.06 101 GLN A N 1
ATOM 830 C CA . GLN A 1 104 ? 119.430 -17.164 32.353 1.00 15.14 101 GLN A CA 1
ATOM 831 C C . GLN A 1 104 ? 118.421 -17.780 31.382 1.00 14.94 101 GLN A C 1
ATOM 832 O O . GLN A 1 104 ? 118.796 -18.435 30.390 1.00 14.91 101 GLN A O 1
ATOM 838 N N . ARG A 1 105 ? 117.137 -17.542 31.647 1.00 14.40 102 ARG A N 1
ATOM 839 C CA . ARG A 1 105 ? 116.091 -18.094 30.785 1.00 10.34 102 ARG A CA 1
ATOM 840 C C . ARG A 1 105 ? 116.141 -17.520 29.360 1.00 12.79 102 ARG A C 1
ATOM 841 O O . ARG A 1 105 ? 116.000 -18.254 28.371 1.00 17.07 102 ARG A O 1
ATOM 849 N N . LEU A 1 106 ? 116.379 -16.214 29.260 1.00 10.93 103 LEU A N 1
ATOM 850 C CA . LEU A 1 106 ? 116.564 -15.557 27.961 1.00 14.86 103 LEU A CA 1
ATOM 851 C C . LEU A 1 106 ? 117.690 -16.203 27.177 1.00 13.09 103 LEU A C 1
ATOM 852 O O . LEU A 1 106 ? 117.537 -16.489 25.990 1.00 16.17 103 LEU A O 1
ATOM 857 N N . ILE A 1 107 ? 118.825 -16.422 27.838 1.00 10.51 104 ILE A N 1
ATOM 858 C CA . ILE A 1 107 ? 119.978 -17.028 27.176 1.00 10.75 104 ILE A CA 1
ATOM 859 C C . ILE A 1 107 ? 119.649 -18.439 26.685 1.00 13.65 104 ILE A C 1
ATOM 860 O O . ILE A 1 107 ? 119.953 -18.775 25.540 1.00 13.84 104 ILE A O 1
ATOM 865 N N . VAL A 1 108 ? 119.025 -19.263 27.529 1.00 17.08 105 VAL A N 1
ATOM 866 C CA . VAL A 1 108 ? 118.673 -20.611 27.057 1.00 20.02 105 VAL A CA 1
ATOM 867 C C . VAL A 1 108 ? 117.738 -20.554 25.836 1.00 22.57 105 VAL A C 1
ATOM 868 O O . VAL A 1 108 ? 117.901 -21.322 24.873 1.00 22.17 105 VAL A O 1
ATOM 872 N N . GLU A 1 109 ? 116.782 -19.629 25.854 1.00 19.39 106 GLU A N 1
ATOM 873 C CA . GLU A 1 109 ? 115.877 -19.504 24.712 1.00 15.18 106 GLU A CA 1
ATOM 874 C C . GLU A 1 109 ? 116.618 -19.035 23.455 1.00 18.13 106 GLU A C 1
ATOM 875 O O . GLU A 1 109 ? 116.369 -19.533 22.351 1.00 13.43 106 GLU A O 1
ATOM 881 N N . ALA A 1 110 ? 117.534 -18.084 23.631 1.00 16.57 107 ALA A N 1
ATOM 882 C CA . ALA A 1 110 ? 118.325 -17.536 22.527 1.00 15.64 107 ALA A CA 1
ATOM 883 C C . ALA A 1 110 ? 119.172 -18.612 21.866 1.00 17.89 107 ALA A C 1
ATOM 884 O O . ALA A 1 110 ? 119.272 -18.672 20.631 1.00 17.27 107 ALA A O 1
ATOM 886 N N . LYS A 1 111 ? 119.806 -19.442 22.690 1.00 15.31 108 LYS A N 1
ATOM 887 C CA . LYS A 1 111 ? 120.599 -20.544 22.168 1.00 19.88 108 LYS A CA 1
ATOM 888 C C . LYS A 1 111 ? 119.709 -21.550 21.446 1.00 22.76 108 LYS A C 1
ATOM 889 O O . LYS A 1 111 ? 120.062 -22.025 20.369 1.00 26.28 108 LYS A O 1
ATOM 895 N N . ALA A 1 112 ? 118.555 -21.870 22.027 1.00 18.32 109 ALA A N 1
ATOM 896 C CA . ALA A 1 112 ? 117.669 -22.873 21.410 1.00 20.31 109 ALA A CA 1
ATOM 897 C C . ALA A 1 112 ? 117.108 -22.430 20.054 1.00 20.32 109 ALA A C 1
ATOM 898 O O . ALA A 1 112 ? 116.787 -23.263 19.192 1.00 19.09 109 ALA A O 1
ATOM 900 N N . LYS A 1 113 ? 116.989 -21.121 19.861 1.00 19.33 110 LYS A N 1
ATOM 901 C CA . LYS A 1 113 ? 116.487 -20.592 18.598 1.00 20.49 110 LYS A CA 1
ATOM 902 C C . LYS A 1 113 ? 117.612 -20.276 17.601 1.00 18.94 110 LYS A C 1
ATOM 903 O O . LYS A 1 113 ? 117.358 -19.736 16.532 1.00 20.96 110 LYS A O 1
ATOM 909 N N . GLY A 1 114 ? 118.851 -20.605 17.958 1.00 12.46 111 GLY A N 1
ATOM 910 C CA . GLY A 1 114 ? 119.957 -20.513 17.019 1.00 11.52 111 GLY A CA 1
ATOM 911 C C . GLY A 1 114 ? 120.533 -19.130 16.747 1.00 17.79 111 GLY A C 1
ATOM 912 O O . GLY A 1 114 ? 121.201 -18.925 15.731 1.00 16.21 111 GLY A O 1
ATOM 913 N N . TYR A 1 115 ? 120.286 -18.169 17.633 1.00 12.66 112 TYR A N 1
ATOM 914 C CA . TYR A 1 115 ? 120.884 -16.854 17.451 1.00 10.55 112 TYR A CA 1
ATOM 915 C C . TYR A 1 115 ? 122.383 -16.932 17.727 1.00 13.91 112 TYR A C 1
ATOM 916 O O . TYR A 1 115 ? 122.860 -17.893 18.338 1.00 13.95 112 TYR A O 1
ATOM 925 N N . ARG A 1 116 ? 123.129 -15.936 17.261 1.00 12.14 113 ARG A N 1
ATOM 926 C CA . ARG A 1 116 ? 124.580 -15.926 17.433 1.00 9.49 113 ARG A CA 1
ATOM 927 C C . ARG A 1 116 ? 124.995 -14.946 18.514 1.00 15.33 113 ARG A C 1
ATOM 928 O O . ARG A 1 116 ? 125.912 -15.216 19.298 1.00 11.17 113 ARG A O 1
ATOM 936 N N . THR A 1 117 ? 124.318 -13.799 18.545 1.00 13.10 114 THR A N 1
ATOM 937 C CA . THR A 1 117 ? 124.775 -12.665 19.342 1.00 12.61 114 THR A CA 1
ATOM 938 C C . THR A 1 117 ? 123.628 -12.025 20.113 1.00 12.44 114 THR A C 1
ATOM 939 O O . THR A 1 117 ? 122.606 -11.629 19.523 1.00 10.50 114 THR A O 1
ATOM 943 N N . LEU A 1 118 ? 123.795 -11.942 21.435 1.00 9.78 115 LEU A N 1
ATOM 944 C CA . LEU A 1 118 ? 122.799 -11.304 22.301 1.00 5.47 115 LEU A CA 1
ATOM 945 C C . LEU A 1 118 ? 123.344 -9.970 22.815 1.00 10.88 115 LEU A C 1
ATOM 946 O O . LEU A 1 118 ? 124.433 -9.914 23.402 1.00 10.06 115 LEU A O 1
ATOM 951 N N . VAL A 1 119 ? 122.587 -8.900 22.586 1.00 7.48 116 VAL A N 1
ATOM 952 C CA . VAL A 1 119 ? 123.017 -7.537 22.913 1.00 6.26 116 VAL A CA 1
ATOM 953 C C . VAL A 1 119 ? 122.130 -6.905 24.002 1.00 13.91 116 VAL A C 1
ATOM 954 O O . VAL A 1 119 ? 120.897 -7.056 24.003 1.00 17.13 116 VAL A O 1
ATOM 958 N N . ALA A 1 120 ? 122.787 -6.234 24.946 1.00 13.94 117 ALA A N 1
ATOM 959 C CA . ALA A 1 120 ? 122.130 -5.448 25.979 1.00 10.83 117 ALA A CA 1
ATOM 960 C C . ALA A 1 120 ? 122.519 -3.994 25.804 1.00 12.75 117 ALA A C 1
ATOM 961 O O . ALA A 1 120 ? 123.713 -3.665 25.741 1.00 10.04 117 ALA A O 1
ATOM 963 N N . GLY A 1 121 ? 121.517 -3.126 25.713 1.00 12.47 118 GLY A N 1
ATOM 964 C CA . GLY A 1 121 ? 121.761 -1.699 25.827 1.00 14.31 118 GLY A CA 1
ATOM 965 C C . GLY A 1 121 ? 121.550 -1.315 27.279 1.00 14.91 118 GLY A C 1
ATOM 966 O O . GLY A 1 121 ? 120.441 -1.351 27.765 1.00 17.48 118 GLY A O 1
ATOM 967 N N . ILE A 1 122 ? 122.607 -0.968 27.997 1.00 13.63 119 ILE A N 1
ATOM 968 C CA . ILE A 1 122 ? 122.470 -0.680 29.418 1.00 4.96 119 ILE A CA 1
ATOM 969 C C . ILE A 1 122 ? 122.933 0.745 29.677 1.00 14.12 119 ILE A C 1
ATOM 970 O O . ILE A 1 122 ? 124.023 1.123 29.243 1.00 9.15 119 ILE A O 1
ATOM 975 N N . ASP A 1 123 ? 122.132 1.538 30.386 1.00 11.82 120 ASP A N 1
ATOM 976 C CA . ASP A 1 123 ? 122.552 2.903 30.709 1.00 15.35 120 ASP A CA 1
ATOM 977 C C . ASP A 1 123 ? 123.846 2.811 31.511 1.00 14.03 120 ASP A C 1
ATOM 978 O O . ASP A 1 123 ? 123.961 1.945 32.374 1.00 9.40 120 ASP A O 1
ATOM 983 N N . ALA A 1 124 ? 124.824 3.667 31.226 1.00 15.58 121 ALA A N 1
ATOM 984 C CA . ALA A 1 124 ? 126.127 3.552 31.901 1.00 13.44 121 ALA A CA 1
ATOM 985 C C . ALA A 1 124 ? 125.996 3.659 33.425 1.00 16.45 121 ALA A C 1
ATOM 986 O O . ALA A 1 124 ? 126.870 3.195 34.159 1.00 16.65 121 ALA A O 1
ATOM 988 N N . SER A 1 125 ? 124.897 4.252 33.891 1.00 15.31 122 SER A N 1
ATOM 989 C CA . SER A 1 125 ? 124.640 4.397 35.328 1.00 19.60 122 SER A CA 1
ATOM 990 C C . SER A 1 125 ? 124.070 3.149 35.993 1.00 17.65 122 SER A C 1
ATOM 991 O O . SER A 1 125 ? 124.014 3.084 37.220 1.00 15.85 122 SER A O 1
ATOM 994 N N . ASN A 1 126 ? 123.636 2.173 35.197 1.00 13.20 123 ASN A N 1
ATOM 995 C CA . ASN A 1 126 ? 122.977 0.988 35.754 1.00 17.12 123 ASN A CA 1
ATOM 996 C C . ASN A 1 126 ? 123.965 -0.078 36.214 1.00 17.62 123 ASN A C 1
ATOM 997 O O . ASN A 1 126 ? 124.168 -1.106 35.555 1.00 12.79 123 ASN A O 1
ATOM 1002 N N . GLU A 1 127 ? 124.546 0.166 37.379 1.00 16.73 124 GLU A N 1
ATOM 1003 C CA . GLU A 1 127 ? 125.641 -0.642 37.890 1.00 17.51 124 GLU A CA 1
ATOM 1004 C C . GLU A 1 127 ? 125.250 -2.094 38.159 1.00 11.36 124 GLU A C 1
ATOM 1005 O O . GLU A 1 127 ? 126.008 -3.009 37.842 1.00 9.82 124 GLU A O 1
ATOM 1011 N N . ALA A 1 128 ? 124.083 -2.301 38.765 1.00 10.44 125 ALA A N 1
ATOM 1012 C CA . ALA A 1 128 ? 123.616 -3.654 39.050 1.00 15.01 125 ALA A CA 1
ATOM 1013 C C . ALA A 1 128 ? 123.443 -4.454 37.750 1.00 14.13 125 ALA A C 1
ATOM 1014 O O . ALA A 1 128 ? 123.778 -5.650 37.678 1.00 13.15 125 ALA A O 1
ATOM 1016 N N . SER A 1 129 ? 122.915 -3.799 36.722 1.00 11.16 126 SER A N 1
ATOM 1017 C CA . SER A 1 129 ? 122.680 -4.496 35.458 1.00 11.75 126 SER A CA 1
ATOM 1018 C C . SER A 1 129 ? 124.006 -4.859 34.795 1.00 9.61 126 SER A C 1
ATOM 1019 O O . SER A 1 129 ? 124.184 -5.962 34.282 1.00 15.36 126 SER A O 1
ATOM 1022 N N . ILE A 1 130 ? 124.944 -3.925 34.817 1.00 12.44 127 ILE A N 1
ATOM 1023 C CA . ILE A 1 130 ? 126.266 -4.182 34.254 1.00 14.34 127 ILE A CA 1
ATOM 1024 C C . ILE A 1 130 ? 126.947 -5.343 34.966 1.00 8.66 127 ILE A C 1
ATOM 1025 O O . ILE A 1 130 ? 127.486 -6.250 34.324 1.00 6.75 127 ILE A O 1
ATOM 1030 N N . LYS A 1 131 ? 126.925 -5.318 36.295 1.00 9.59 128 LYS A N 1
ATOM 1031 C CA . LYS A 1 131 ? 127.497 -6.412 37.080 1.00 16.63 128 LYS A CA 1
ATOM 1032 C C . LYS A 1 131 ? 126.833 -7.758 36.757 1.00 13.47 128 LYS A C 1
ATOM 1033 O O . LYS A 1 131 ? 127.506 -8.798 36.645 1.00 12.22 128 LYS A O 1
ATOM 1039 N N . LEU A 1 132 ? 125.511 -7.738 36.604 1.00 9.59 129 LEU A N 1
ATOM 1040 C CA . LEU A 1 132 ? 124.766 -8.967 36.284 1.00 6.22 129 LEU A CA 1
ATOM 1041 C C . LEU A 1 132 ? 125.177 -9.504 34.923 1.00 6.82 129 LEU A C 1
ATOM 1042 O O . LEU A 1 132 ? 125.299 -10.712 34.708 1.00 11.78 129 LEU A O 1
ATOM 1047 N N . HIS A 1 133 ? 125.394 -8.600 33.985 1.00 7.16 130 HIS A N 1
ATOM 1048 C CA . HIS A 1 133 ? 125.739 -9.052 32.649 1.00 11.94 130 HIS A CA 1
ATOM 1049 C C . HIS A 1 133 ? 127.160 -9.578 32.575 1.00 10.65 130 HIS A C 1
ATOM 1050 O O . HIS A 1 133 ? 127.423 -10.596 31.920 1.00 7.63 130 HIS A O 1
ATOM 1057 N N . GLN A 1 134 ? 128.073 -8.894 33.260 1.00 11.03 131 GLN A N 1
ATOM 1058 C CA . GLN A 1 134 ? 129.438 -9.385 33.374 1.00 11.30 131 GLN A CA 1
ATOM 1059 C C . GLN A 1 134 ? 129.442 -10.784 33.978 1.00 13.09 131 GLN A C 1
ATOM 1060 O O . GLN A 1 134 ? 130.209 -11.642 33.543 1.00 14.38 131 GLN A O 1
ATOM 1066 N N . LYS A 1 135 ? 128.589 -11.009 34.981 1.00 12.57 132 LYS A N 1
ATOM 1067 C CA . LYS A 1 135 ? 128.489 -12.337 35.600 1.00 15.94 132 LYS A CA 1
ATOM 1068 C C . LYS A 1 135 ? 128.170 -13.424 34.574 1.00 18.14 132 LYS A C 1
ATOM 1069 O O . LYS A 1 135 ? 128.689 -14.532 34.664 1.00 19.15 132 LYS A O 1
ATOM 1075 N N . PHE A 1 136 ? 127.331 -13.101 33.589 1.00 14.89 133 PHE A N 1
ATOM 1076 C CA . PHE A 1 136 ? 126.968 -14.062 32.545 1.00 11.91 133 PHE A CA 1
ATOM 1077 C C . PHE A 1 136 ? 127.892 -13.967 31.331 1.00 11.87 133 PHE A C 1
ATOM 1078 O O . PHE A 1 136 ? 127.544 -14.425 30.241 1.00 12.67 133 PHE A O 1
ATOM 1086 N N . ASN A 1 137 ? 129.056 -13.350 31.525 1.00 10.10 134 A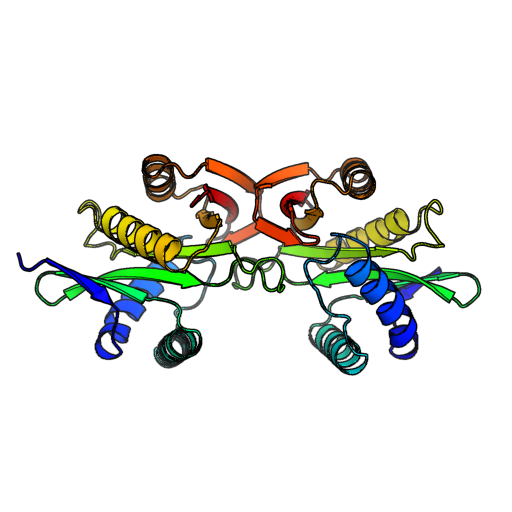SN A N 1
ATOM 1087 C CA . ASN A 1 137 ? 130.094 -13.292 30.496 1.00 10.77 134 ASN A CA 1
ATOM 1088 C C . ASN A 1 137 ? 129.757 -12.458 29.246 1.00 13.25 134 ASN A C 1
ATOM 1089 O O . ASN A 1 137 ? 130.262 -12.729 28.149 1.00 13.74 134 ASN A O 1
ATOM 1094 N N . PHE A 1 138 ? 128.902 -11.450 29.414 1.00 10.80 135 PHE A N 1
ATOM 1095 C CA . PHE A 1 138 ? 128.759 -10.410 28.397 1.00 14.29 135 PHE A CA 1
ATOM 1096 C C . PHE A 1 138 ? 130.036 -9.574 28.417 1.00 11.89 135 PHE A C 1
ATOM 1097 O O . PHE A 1 138 ? 130.599 -9.349 29.491 1.00 11.94 135 PHE A O 1
ATOM 1105 N N . LYS A 1 139 ? 130.505 -9.142 27.245 1.00 10.73 136 LYS A N 1
ATOM 1106 C CA . LYS A 1 139 ? 131.654 -8.231 27.145 1.00 12.33 136 LYS A CA 1
ATOM 1107 C C . LYS A 1 139 ? 131.195 -6.812 26.821 1.00 10.01 136 LYS A C 1
ATOM 1108 O O . LYS A 1 139 ? 130.350 -6.605 25.940 1.00 7.54 136 LYS A O 1
ATOM 1114 N N . HIS A 1 140 ? 131.764 -5.823 27.499 1.00 9.17 137 HIS A N 1
ATOM 1115 C CA . HIS A 1 140 ? 131.470 -4.434 27.152 1.00 9.64 137 HIS A CA 1
ATOM 1116 C C . HIS A 1 140 ? 132.032 -4.159 25.758 1.00 11.83 137 HIS A C 1
ATOM 1117 O O . HIS A 1 140 ? 133.250 -4.236 25.535 1.00 6.84 137 HIS A O 1
ATOM 1124 N N . ALA A 1 141 ? 131.142 -3.852 24.818 1.00 11.12 138 ALA A N 1
ATOM 1125 C CA . ALA A 1 141 ? 131.532 -3.701 23.414 1.00 9.04 138 ALA A CA 1
ATOM 1126 C C . ALA A 1 141 ? 131.700 -2.239 23.039 1.00 15.78 138 ALA A C 1
ATOM 1127 O O . ALA A 1 141 ? 132.310 -1.923 22.018 1.00 20.76 138 ALA A O 1
ATOM 1129 N N . GLY A 1 142 ? 131.160 -1.341 23.859 1.00 11.63 139 GLY A N 1
ATOM 1130 C CA . GLY A 1 142 ? 131.342 0.077 23.612 1.00 9.90 139 GLY A CA 1
ATOM 1131 C C . GLY A 1 142 ? 130.395 0.943 24.409 1.00 11.90 139 GLY A C 1
ATOM 1132 O O . GLY A 1 142 ? 129.517 0.429 25.107 1.00 8.00 139 GLY A O 1
ATOM 1133 N N . THR A 1 143 ? 130.576 2.258 24.299 1.00 11.76 140 THR A N 1
ATOM 1134 C CA . THR A 1 143 ? 129.726 3.225 24.987 1.00 16.46 140 THR A CA 1
ATOM 1135 C C . THR A 1 143 ? 129.455 4.448 24.112 1.00 17.63 140 THR A C 1
ATOM 1136 O O . THR A 1 143 ? 130.378 5.154 23.714 1.00 18.37 140 THR A O 1
ATOM 1140 N N . LEU A 1 144 ? 128.188 4.701 23.817 1.00 15.72 141 LEU A N 1
ATOM 1141 C CA . LEU A 1 144 ? 127.819 5.883 23.052 1.00 13.66 141 LEU A CA 1
ATOM 1142 C C . LEU A 1 144 ? 127.466 6.982 24.038 1.00 15.24 141 LEU A C 1
ATOM 1143 O O . LEU A 1 144 ? 126.519 6.855 24.817 1.00 11.80 141 LEU A O 1
ATOM 1148 N N . THR A 1 145 ? 128.247 8.057 24.016 1.00 13.06 142 THR A N 1
ATOM 1149 C CA . THR A 1 145 ? 128.099 9.123 25.004 1.00 14.06 142 THR A CA 1
ATOM 1150 C C . THR A 1 145 ? 127.087 10.171 24.534 1.00 10.40 142 THR A C 1
ATOM 1151 O O . THR A 1 145 ? 127.039 10.503 23.346 1.00 8.09 142 THR A O 1
ATOM 1155 N N . ASN A 1 146 ? 126.301 10.690 25.475 1.00 7.10 143 ASN A N 1
ATOM 1156 C CA . ASN A 1 146 ? 125.316 11.725 25.188 1.00 9.45 143 ASN A CA 1
ATOM 1157 C C . ASN A 1 146 ? 124.308 11.325 24.125 1.00 9.74 143 ASN A C 1
ATOM 1158 O O . ASN A 1 146 ? 123.901 12.168 23.317 1.00 11.70 143 ASN A O 1
ATOM 1163 N N . VAL A 1 147 ? 123.911 10.051 24.106 1.00 8.10 144 VAL A N 1
ATOM 1164 C CA . VAL A 1 147 ? 122.917 9.612 23.125 1.00 8.37 144 VAL A CA 1
ATOM 1165 C C . VAL A 1 147 ? 121.520 9.810 23.651 1.00 12.71 144 VAL A C 1
ATOM 1166 O O . VAL A 1 147 ? 120.564 9.863 22.864 1.00 12.51 144 VAL A O 1
ATOM 1170 N N . GLY A 1 148 ? 121.385 9.871 24.975 1.00 10.78 145 GLY A N 1
ATOM 1171 C CA . GLY A 1 148 ? 120.059 10.065 25.541 1.00 8.42 145 GLY A CA 1
ATOM 1172 C C . GLY A 1 148 ? 119.963 11.341 26.354 1.00 10.65 145 GLY A C 1
ATOM 1173 O O . GLY A 1 148 ? 120.986 11.909 26.716 1.00 10.99 145 GLY A O 1
ATOM 1174 N N . TYR A 1 149 ? 118.746 11.805 26.626 1.00 7.36 146 TYR A N 1
ATOM 1175 C CA . TYR A 1 149 ? 118.542 12.965 27.494 1.00 8.50 146 TYR A CA 1
ATOM 1176 C C . TYR A 1 149 ? 117.294 12.735 28.354 1.00 11.22 146 TYR A C 1
ATOM 1177 O O . TYR A 1 149 ? 116.182 12.583 27.838 1.00 6.96 146 TYR A O 1
ATOM 1186 N N . LYS A 1 150 ? 117.475 12.703 29.667 1.00 4.94 147 LYS A N 1
ATOM 1187 C CA . LYS A 1 150 ? 116.349 12.485 30.569 1.00 10.58 147 LYS A CA 1
ATOM 1188 C C . LYS A 1 150 ? 116.678 13.057 31.940 1.00 8.66 147 LYS A C 1
ATOM 1189 O O . LYS A 1 150 ? 117.852 13.085 32.347 1.00 9.29 147 LYS A O 1
ATOM 1195 N N . PHE A 1 151 ? 115.649 13.531 32.636 1.00 10.70 148 PHE A N 1
ATOM 1196 C CA . PHE A 1 151 ? 115.831 14.128 33.964 1.00 16.19 148 PHE A CA 1
ATOM 1197 C C . PHE A 1 151 ? 116.865 15.260 33.901 1.00 16.69 148 PHE A C 1
ATOM 1198 O O . PHE A 1 151 ? 117.659 15.430 34.825 1.00 16.13 148 PHE A O 1
ATOM 1206 N N . ASP A 1 152 ? 116.874 15.993 32.787 1.00 12.72 149 ASP A N 1
ATOM 1207 C CA . ASP A 1 152 ? 117.741 17.162 32.602 1.00 10.04 149 ASP A CA 1
ATOM 1208 C C . ASP A 1 152 ? 119.233 16.879 32.498 1.00 13.66 149 ASP A C 1
ATOM 1209 O O . ASP A 1 152 ? 120.045 17.811 32.544 1.00 11.93 149 ASP A O 1
ATOM 1214 N N . TYR A 1 153 ? 119.603 15.615 32.345 1.00 12.83 150 TYR A N 1
ATOM 1215 C CA . TYR A 1 153 ? 121.006 15.324 32.067 1.00 16.49 150 TYR A CA 1
ATOM 1216 C C . TYR A 1 153 ? 121.234 14.396 30.866 1.00 15.36 150 TYR A C 1
ATOM 1217 O O . TYR A 1 153 ? 120.328 13.673 30.425 1.00 13.54 150 TYR A O 1
ATOM 1226 N N . TRP A 1 154 ? 122.444 14.449 30.321 1.00 13.92 151 TRP A N 1
ATOM 1227 C CA . TRP A 1 154 ? 122.790 13.633 29.173 1.00 13.14 151 TRP A CA 1
ATOM 1228 C C . TRP A 1 154 ? 123.087 12.207 29.622 1.00 11.40 151 TRP A C 1
ATOM 1229 O O . TRP A 1 154 ? 123.597 11.993 30.714 1.00 12.91 151 TRP A O 1
ATOM 1240 N N . LEU A 1 155 ? 122.738 11.241 28.781 1.00 10.73 152 LEU A N 1
ATOM 1241 C CA . LEU A 1 155 ? 122.809 9.819 29.112 1.00 11.72 152 LEU A CA 1
ATOM 1242 C C . LEU A 1 155 ? 123.730 9.107 28.129 1.00 14.24 152 LEU A C 1
ATOM 1243 O O . LEU A 1 155 ? 123.707 9.386 26.910 1.00 11.49 152 LEU A O 1
ATOM 1248 N N . ASP A 1 156 ? 124.512 8.178 28.678 1.00 9.66 153 ASP A N 1
ATOM 1249 C CA . ASP A 1 156 ? 125.434 7.355 27.909 1.00 8.80 153 ASP A CA 1
ATOM 1250 C C . ASP A 1 156 ? 124.886 5.940 27.851 1.00 6.94 153 ASP A C 1
ATOM 1251 O O . ASP A 1 156 ? 124.481 5.381 28.872 1.00 4.33 153 ASP A O 1
ATOM 1256 N N . LEU A 1 157 ? 124.882 5.352 26.661 1.00 6.84 154 LEU A N 1
ATOM 1257 C CA . LEU A 1 157 ? 124.386 4.001 26.495 1.00 10.61 154 LEU A CA 1
ATOM 1258 C C . LEU A 1 157 ? 125.544 3.046 26.251 1.00 13.06 154 LEU A C 1
ATOM 1259 O O . LEU A 1 157 ? 126.294 3.197 25.291 1.00 11.05 154 LEU A O 1
ATOM 1264 N N . ALA A 1 158 ? 125.692 2.065 27.131 1.00 8.41 155 ALA A N 1
ATOM 1265 C CA . ALA A 1 158 ? 126.725 1.051 26.975 1.00 12.69 155 ALA A CA 1
ATOM 1266 C C . ALA A 1 158 ? 126.151 -0.195 26.303 1.00 15.55 155 ALA A C 1
ATOM 1267 O O . ALA A 1 158 ? 125.025 -0.595 26.568 1.00 19.78 155 ALA A O 1
ATOM 1269 N N . PHE A 1 159 ? 126.921 -0.798 25.411 1.00 10.94 156 PHE A N 1
ATOM 1270 C CA . PHE A 1 159 ? 126.490 -2.036 24.780 1.00 8.91 156 PHE A CA 1
ATOM 1271 C C . PHE A 1 159 ? 127.281 -3.188 25.376 1.00 8.59 156 PHE A C 1
ATOM 1272 O O . PHE A 1 159 ? 128.511 -3.137 25.443 1.00 11.31 156 PHE A O 1
ATOM 1280 N N . TYR A 1 160 ? 126.574 -4.223 25.812 1.00 7.08 157 TYR A N 1
ATOM 1281 C CA . TYR A 1 160 ? 127.216 -5.445 26.274 1.00 6.03 157 TYR A CA 1
ATOM 1282 C C . TYR A 1 160 ? 126.786 -6.569 25.363 1.00 10.96 157 TYR A C 1
ATOM 1283 O O . TYR A 1 160 ? 125.641 -6.606 24.910 1.00 9.07 157 TYR A O 1
ATOM 1292 N N . GLU A 1 161 ? 127.708 -7.469 25.047 1.00 8.77 158 GLU A N 1
ATOM 1293 C CA . GLU A 1 161 ? 127.339 -8.548 24.139 1.00 12.31 158 GLU A CA 1
ATOM 1294 C C . GLU A 1 161 ? 127.825 -9.909 24.594 1.00 8.10 158 GLU A C 1
ATOM 1295 O O . GLU A 1 161 ? 128.916 -10.048 25.165 1.00 6.70 158 GLU A O 1
ATOM 1301 N N . LEU A 1 162 ? 126.981 -10.903 24.344 1.00 6.51 159 LEU A N 1
ATOM 1302 C CA . LEU A 1 162 ? 127.317 -12.302 24.564 1.00 8.74 159 LEU A CA 1
ATOM 1303 C C . LEU A 1 162 ? 127.327 -13.050 23.243 1.00 10.89 159 LEU A C 1
ATOM 1304 O O . LEU A 1 162 ? 126.336 -13.009 22.481 1.00 7.64 159 LEU A O 1
ATOM 1309 N N . ASP A 1 163 ? 128.451 -13.719 22.974 1.00 6.56 160 ASP A N 1
ATOM 1310 C CA . ASP A 1 163 ? 128.544 -14.683 21.881 1.00 7.64 160 ASP A CA 1
ATOM 1311 C C . ASP A 1 163 ? 127.887 -15.980 22.331 1.00 12.52 160 ASP A C 1
ATOM 1312 O O . ASP A 1 163 ? 128.404 -16.680 23.213 1.00 12.80 160 ASP A O 1
ATOM 1317 N N . LEU A 1 164 ? 126.751 -16.300 21.715 1.00 13.34 161 LEU A N 1
ATOM 1318 C CA . LEU A 1 164 ? 125.983 -17.487 22.075 1.00 16.27 161 LEU A CA 1
ATOM 1319 C C . LEU A 1 164 ? 126.565 -18.817 21.545 1.00 21.42 161 LEU A C 1
ATOM 1320 O O . LEU A 1 164 ? 126.072 -19.894 21.904 1.00 23.29 161 LEU A O 1
ATOM 1325 N N . LYS A 1 165 ? 127.597 -18.740 20.702 1.00 21.49 162 LYS A N 1
ATOM 1326 C CA . LYS A 1 165 ? 128.203 -19.938 20.099 1.00 28.99 162 LYS A CA 1
ATOM 1327 C C . LYS A 1 165 ? 129.143 -20.647 21.067 1.00 29.41 162 LYS A C 1
ATOM 1328 O O . LYS A 1 165 ? 129.952 -20.003 21.737 1.00 33.58 162 LYS A O 1
ATOM 1334 N N . MET B 1 4 ? 128.085 20.160 -7.510 1.00 29.82 1 MET B N 1
ATOM 1335 C CA . MET B 1 4 ? 127.118 20.751 -6.581 1.00 29.31 1 MET B CA 1
ATOM 1336 C C . MET B 1 4 ? 126.517 19.721 -5.608 1.00 21.38 1 MET B C 1
ATOM 1337 O O . MET B 1 4 ? 126.211 18.590 -5.996 1.00 20.94 1 MET B O 1
ATOM 1342 N N . ILE B 1 5 ? 126.374 20.108 -4.344 1.00 15.58 2 ILE B N 1
ATOM 1343 C CA . ILE B 1 5 ? 125.610 19.322 -3.377 1.00 20.67 2 ILE B CA 1
ATOM 1344 C C . ILE B 1 5 ? 124.284 20.027 -3.119 1.00 21.80 2 ILE B C 1
ATOM 1345 O O . ILE B 1 5 ? 124.264 21.175 -2.662 1.00 25.24 2 ILE B O 1
ATOM 1350 N N . ARG B 1 6 ? 123.181 19.344 -3.411 1.00 18.14 3 ARG B N 1
ATOM 1351 C CA . ARG B 1 6 ? 121.849 19.929 -3.205 1.00 15.31 3 ARG B CA 1
ATOM 1352 C C . ARG B 1 6 ? 120.949 18.910 -2.542 1.00 19.94 3 ARG B C 1
ATOM 1353 O O . ARG B 1 6 ? 121.304 17.739 -2.446 1.00 18.76 3 ARG B O 1
ATOM 1361 N N . CYS B 1 7 ? 119.778 19.343 -2.094 1.00 18.67 4 CYS B N 1
ATOM 1362 C CA . CYS B 1 7 ? 118.782 18.395 -1.622 1.00 20.02 4 CYS B CA 1
ATOM 1363 C C . CYS B 1 7 ? 118.288 17.506 -2.758 1.00 19.54 4 CYS B C 1
ATOM 1364 O O . CYS B 1 7 ? 118.160 17.949 -3.902 1.00 17.67 4 CYS B O 1
ATOM 1367 N N . ALA B 1 8 ? 118.019 16.245 -2.434 1.00 19.39 5 ALA B N 1
ATOM 1368 C CA . ALA B 1 8 ? 117.535 15.282 -3.414 1.00 13.93 5 ALA B CA 1
ATOM 1369 C C . ALA B 1 8 ? 116.089 15.600 -3.812 1.00 15.91 5 ALA B C 1
ATOM 1370 O O . ALA B 1 8 ? 115.316 16.132 -3.005 1.00 17.13 5 ALA B O 1
ATOM 1372 N N . LYS B 1 9 ? 115.742 15.259 -5.054 1.00 15.94 6 LYS B N 1
ATOM 1373 C CA . LYS B 1 9 ? 114.397 15.421 -5.592 1.00 24.35 6 LYS B CA 1
ATOM 1374 C C . LYS B 1 9 ? 113.929 14.055 -6.088 1.00 24.88 6 LYS B C 1
ATOM 1375 O O . LYS B 1 9 ? 114.748 13.153 -6.243 1.00 19.96 6 LYS B O 1
ATOM 1381 N N . LYS B 1 10 ? 112.631 13.902 -6.349 1.00 26.09 7 LYS B N 1
ATOM 1382 C CA . LYS B 1 10 ? 112.101 12.607 -6.783 1.00 30.03 7 LYS B CA 1
ATOM 1383 C C . LYS B 1 10 ? 112.806 12.101 -8.039 1.00 30.17 7 LYS B C 1
ATOM 1384 O O . LYS B 1 10 ? 113.074 10.904 -8.187 1.00 29.22 7 LYS B O 1
ATOM 1390 N N . GLU B 1 11 ? 113.149 13.031 -8.920 1.00 30.72 8 GLU B N 1
ATOM 1391 C CA . GLU B 1 11 ? 113.822 12.699 -10.169 1.00 32.63 8 GLU B CA 1
ATOM 1392 C C . GLU B 1 11 ? 115.203 12.085 -9.942 1.00 29.08 8 GLU B C 1
ATOM 1393 O O . GLU B 1 11 ? 115.745 11.429 -10.832 1.00 29.46 8 GLU B O 1
ATOM 1399 N N . ASP B 1 12 ? 115.766 12.284 -8.752 1.00 24.17 9 ASP B N 1
ATOM 1400 C CA . ASP B 1 12 ? 117.059 11.687 -8.412 1.00 20.85 9 ASP B CA 1
ATOM 1401 C C . ASP B 1 12 ? 116.934 10.199 -8.057 1.00 19.23 9 ASP B C 1
ATOM 1402 O O . ASP B 1 12 ? 117.911 9.446 -8.150 1.00 25.48 9 ASP B O 1
ATOM 1407 N N . LEU B 1 13 ? 115.727 9.787 -7.668 1.00 19.06 10 LEU B N 1
ATOM 1408 C CA . LEU B 1 13 ? 115.520 8.496 -6.999 1.00 21.64 10 LEU B CA 1
ATOM 1409 C C . LEU B 1 13 ? 116.089 7.282 -7.734 1.00 22.09 10 LEU B C 1
ATOM 1410 O O . LEU B 1 13 ? 116.773 6.452 -7.127 1.00 22.75 10 LEU B O 1
ATOM 1415 N N . ASN B 1 14 ? 115.838 7.194 -9.037 1.00 21.65 11 ASN B N 1
ATOM 1416 C CA . ASN B 1 14 ? 116.384 6.090 -9.823 1.00 27.16 11 ASN B CA 1
ATOM 1417 C C . ASN B 1 14 ? 117.890 5.961 -9.651 1.00 23.83 11 ASN B C 1
ATOM 1418 O O . ASN B 1 14 ? 118.386 4.881 -9.312 1.00 24.09 11 ASN B O 1
ATOM 1423 N N . ALA B 1 15 ? 118.606 7.075 -9.815 1.00 19.64 12 ALA B N 1
ATOM 1424 C CA . ALA B 1 15 ? 120.064 7.046 -9.680 1.00 17.86 12 ALA B CA 1
ATOM 1425 C C . ALA B 1 15 ? 120.423 6.579 -8.275 1.00 16.51 12 ALA B C 1
ATOM 1426 O O . ALA B 1 15 ? 121.291 5.718 -8.096 1.00 21.61 12 ALA B O 1
ATOM 1428 N N . ILE B 1 16 ? 119.714 7.120 -7.286 1.00 20.48 13 ILE B N 1
ATOM 1429 C CA . ILE B 1 16 ? 120.009 6.800 -5.895 1.00 20.88 13 ILE B CA 1
ATOM 1430 C C . ILE B 1 16 ? 119.843 5.288 -5.735 1.00 19.83 13 ILE B C 1
ATOM 1431 O O . ILE B 1 16 ? 120.745 4.597 -5.216 1.00 17.17 13 ILE B O 1
ATOM 1436 N N . LEU B 1 17 ? 118.742 4.773 -6.280 1.00 20.89 14 LEU B N 1
ATOM 1437 C CA . LEU B 1 17 ? 118.443 3.348 -6.170 1.00 23.88 14 LEU B CA 1
ATOM 1438 C C . LEU B 1 17 ? 119.629 2.552 -6.688 1.00 24.48 14 LEU B C 1
ATOM 1439 O O . LEU B 1 17 ? 120.137 1.659 -5.994 1.00 24.24 14 LEU B O 1
ATOM 1444 N N . ALA B 1 18 ? 120.126 2.937 -7.865 1.00 24.40 15 ALA B N 1
ATOM 1445 C CA . ALA B 1 18 ? 121.213 2.188 -8.489 1.00 21.30 15 ALA B CA 1
ATOM 1446 C C . ALA B 1 18 ? 122.392 2.123 -7.524 1.00 22.35 15 ALA B C 1
ATOM 1447 O O . ALA B 1 18 ? 122.872 1.025 -7.181 1.00 23.61 15 ALA B O 1
ATOM 1449 N N . ILE B 1 19 ? 122.801 3.298 -7.037 1.00 19.63 16 ILE B N 1
ATOM 1450 C CA . ILE B 1 19 ? 123.935 3.386 -6.127 1.00 16.05 16 ILE B CA 1
ATOM 1451 C C . ILE B 1 19 ? 123.713 2.422 -4.967 1.00 16.21 16 ILE B C 1
ATOM 1452 O O . ILE B 1 19 ? 124.556 1.560 -4.685 1.00 17.36 16 ILE B O 1
ATOM 1457 N N . TYR B 1 20 ? 122.528 2.527 -4.363 1.00 19.81 17 TYR B N 1
ATOM 1458 C CA . TYR B 1 20 ? 122.199 1.773 -3.162 1.00 19.25 17 TYR B CA 1
ATOM 1459 C C . TYR B 1 20 ? 122.272 0.291 -3.492 1.00 19.47 17 TYR B C 1
ATOM 1460 O O . TYR B 1 20 ? 122.910 -0.484 -2.762 1.00 16.77 17 TYR B O 1
ATOM 1469 N N . ASN B 1 21 ? 121.665 -0.097 -4.616 1.00 15.51 18 ASN B N 1
ATOM 1470 C CA . ASN B 1 21 ? 121.611 -1.519 -4.929 1.00 18.51 18 ASN B CA 1
ATOM 1471 C C . ASN B 1 21 ? 123.001 -2.063 -5.200 1.00 20.28 18 ASN B C 1
ATOM 1472 O O . ASN B 1 21 ? 123.293 -3.216 -4.862 1.00 18.05 18 ASN B O 1
ATOM 1477 N N . ASP B 1 22 ? 123.881 -1.221 -5.748 1.00 21.77 19 ASP B N 1
ATOM 1478 C CA . ASP B 1 22 ? 125.231 -1.693 -6.028 1.00 25.75 19 ASP B CA 1
ATOM 1479 C C . ASP B 1 22 ? 125.847 -2.061 -4.687 1.00 20.90 19 ASP B C 1
ATOM 1480 O O . ASP B 1 22 ? 126.396 -3.151 -4.514 1.00 20.46 19 ASP B O 1
ATOM 1485 N N . ALA B 1 23 ? 125.657 -1.171 -3.717 1.00 19.61 20 ALA B N 1
ATOM 1486 C CA . ALA B 1 23 ? 126.189 -1.365 -2.380 1.00 15.91 20 ALA B CA 1
ATOM 1487 C C . ALA B 1 23 ? 125.594 -2.622 -1.743 1.00 18.80 20 ALA B C 1
ATOM 1488 O O . ALA B 1 23 ? 126.277 -3.334 -1.000 1.00 16.39 20 ALA B O 1
ATOM 1490 N N . ILE B 1 24 ? 124.328 -2.902 -2.042 1.00 17.57 21 ILE B N 1
ATOM 1491 C CA . ILE B 1 24 ? 123.716 -4.100 -1.493 1.00 20.33 21 ILE B CA 1
ATOM 1492 C C . ILE B 1 24 ? 124.386 -5.322 -2.108 1.00 21.82 21 ILE B C 1
ATOM 1493 O O . ILE B 1 24 ? 124.774 -6.248 -1.389 1.00 21.29 21 ILE B O 1
ATOM 1498 N N . ILE B 1 25 ? 124.564 -5.302 -3.429 1.00 19.97 22 ILE B N 1
ATOM 1499 C CA . ILE B 1 25 ? 125.022 -6.499 -4.131 1.00 20.53 22 ILE B CA 1
ATOM 1500 C C . ILE B 1 25 ? 126.497 -6.808 -3.870 1.00 19.08 22 ILE B C 1
ATOM 1501 O O . ILE B 1 25 ? 126.879 -7.970 -3.732 1.00 18.34 22 ILE B O 1
ATOM 1506 N N . ASN B 1 26 ? 127.326 -5.775 -3.768 1.00 17.99 23 ASN B N 1
ATOM 1507 C CA . ASN B 1 26 ? 128.772 -6.005 -3.754 1.00 19.61 23 ASN B CA 1
ATOM 1508 C C . ASN B 1 26 ? 129.527 -5.759 -2.457 1.00 23.01 23 ASN B C 1
ATOM 1509 O O . ASN B 1 26 ? 130.675 -6.181 -2.325 1.00 27.80 23 ASN B O 1
ATOM 1514 N N . THR B 1 27 ? 128.903 -5.072 -1.505 1.00 26.33 24 THR B N 1
ATOM 1515 C CA . THR B 1 27 ? 129.615 -4.649 -0.297 1.00 20.87 24 THR B CA 1
ATOM 1516 C C . THR B 1 27 ? 128.852 -4.947 0.986 1.00 19.62 24 THR B C 1
ATOM 1517 O O . THR B 1 27 ? 127.669 -5.310 0.962 1.00 18.92 24 THR B O 1
ATOM 1521 N N . THR B 1 28 ? 129.549 -4.750 2.100 1.00 21.55 25 THR B N 1
ATOM 1522 C CA . THR B 1 28 ? 128.986 -4.871 3.441 1.00 22.06 25 THR B CA 1
ATOM 1523 C C . THR B 1 28 ? 128.504 -3.521 3.964 1.00 22.06 25 THR B C 1
ATOM 1524 O O . THR B 1 28 ? 128.190 -3.380 5.145 1.00 23.19 25 THR B O 1
ATOM 1528 N N . ALA B 1 29 ? 128.457 -2.524 3.085 1.00 18.50 26 ALA B N 1
ATOM 1529 C CA . ALA B 1 29 ? 128.032 -1.184 3.485 1.00 19.02 26 ALA B CA 1
ATOM 1530 C C . ALA B 1 29 ? 126.537 -1.116 3.822 1.00 20.78 26 ALA B C 1
ATOM 1531 O O . ALA B 1 29 ? 126.090 -0.186 4.491 1.00 21.07 26 ALA B O 1
ATOM 1533 N N . VAL B 1 30 ? 125.768 -2.085 3.326 1.00 14.63 27 VAL B N 1
ATOM 1534 C CA . VAL B 1 30 ? 124.343 -2.198 3.645 1.00 16.88 27 VAL B CA 1
ATOM 1535 C C . VAL B 1 30 ? 124.058 -3.623 4.105 1.00 15.16 27 VAL B C 1
ATOM 1536 O O . VAL B 1 30 ? 124.293 -4.577 3.348 1.00 15.03 27 VAL B O 1
ATOM 1540 N N . TYR B 1 31 ? 123.562 -3.773 5.337 1.00 13.02 28 TYR B N 1
ATOM 15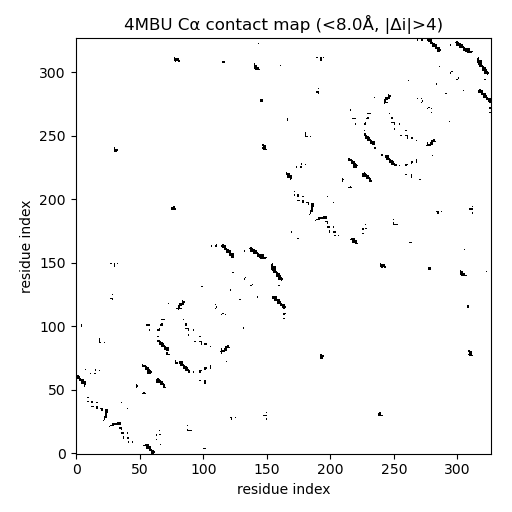41 C CA . TYR B 1 31 ? 123.257 -5.099 5.895 1.00 14.09 28 TYR B CA 1
ATOM 1542 C C . TYR B 1 31 ? 121.935 -5.686 5.353 1.00 19.64 28 TYR B C 1
ATOM 1543 O O . TYR B 1 31 ? 121.050 -6.088 6.114 1.00 20.04 28 TYR B O 1
ATOM 1552 N N . THR B 1 32 ? 121.823 -5.742 4.028 1.00 20.23 29 THR B N 1
ATOM 1553 C CA . THR B 1 32 ? 120.613 -6.203 3.336 1.00 16.27 29 THR B CA 1
ATOM 1554 C C . THR B 1 32 ? 121.082 -7.157 2.230 1.00 19.48 29 THR B C 1
ATOM 1555 O O . THR B 1 32 ? 122.216 -7.036 1.744 1.00 16.53 29 THR B O 1
ATOM 1559 N N . TYR B 1 33 ? 120.241 -8.110 1.839 1.00 16.63 30 TYR B N 1
ATOM 1560 C CA . TYR B 1 33 ? 120.655 -9.094 0.846 1.00 13.87 30 TYR B CA 1
ATOM 1561 C C . TYR B 1 33 ? 120.080 -8.814 -0.540 1.00 18.87 30 TYR B C 1
ATOM 1562 O O . TYR B 1 33 ? 120.797 -8.902 -1.535 1.00 19.95 30 TYR B O 1
ATOM 1571 N N . LYS B 1 34 ? 118.785 -8.500 -0.591 1.00 14.74 31 LYS B N 1
ATOM 1572 C CA . LYS B 1 34 ? 118.062 -8.355 -1.850 1.00 19.86 31 LYS B CA 1
ATOM 1573 C C . LYS B 1 34 ? 118.048 -6.901 -2.298 1.00 17.37 31 LYS B C 1
ATOM 1574 O O . LYS B 1 34 ? 117.995 -5.994 -1.459 1.00 15.59 31 LYS B O 1
ATOM 1580 N N . PRO B 1 35 ? 118.083 -6.669 -3.622 1.00 20.40 32 PRO B N 1
ATOM 1581 C CA . PRO B 1 35 ? 118.025 -5.296 -4.142 1.00 22.21 32 PRO B CA 1
ATOM 1582 C C . PRO B 1 35 ? 116.734 -4.616 -3.696 1.00 23.65 32 PRO B C 1
ATOM 1583 O O . PRO B 1 35 ? 115.712 -5.288 -3.518 1.00 24.49 32 PRO B O 1
ATOM 1587 N N . GLN B 1 36 ? 116.789 -3.306 -3.484 1.00 22.19 33 GLN B N 1
ATOM 1588 C CA . GLN B 1 36 ? 115.590 -2.540 -3.188 1.00 22.11 33 GLN B CA 1
ATOM 1589 C C . GLN B 1 36 ? 114.859 -2.292 -4.508 1.00 25.90 33 GLN B C 1
ATOM 1590 O O . GLN B 1 36 ? 115.483 -2.240 -5.568 1.00 28.27 33 GLN B O 1
ATOM 1596 N N . THR B 1 37 ? 113.540 -2.152 -4.453 1.00 27.54 34 THR B N 1
ATOM 1597 C CA . THR B 1 37 ? 112.774 -1.786 -5.639 1.00 29.86 34 THR B CA 1
ATOM 1598 C C . THR B 1 37 ? 112.469 -0.296 -5.604 1.00 28.64 34 THR B C 1
ATOM 1599 O O . THR B 1 37 ? 112.450 0.312 -4.525 1.00 28.24 34 THR B O 1
ATOM 1603 N N . ILE B 1 38 ? 112.205 0.286 -6.772 1.00 27.91 35 ILE B N 1
ATOM 1604 C CA . ILE B 1 38 ? 111.952 1.724 -6.867 1.00 30.80 35 ILE B CA 1
ATOM 1605 C C . ILE B 1 38 ? 110.752 2.177 -6.018 1.00 32.41 35 ILE B C 1
ATOM 1606 O O . ILE B 1 38 ? 110.713 3.314 -5.539 1.00 34.50 35 ILE B O 1
ATOM 1611 N N . ASP B 1 39 ? 109.796 1.276 -5.805 1.00 33.02 36 ASP B N 1
ATOM 1612 C CA . ASP B 1 39 ? 108.631 1.578 -4.971 1.00 38.39 36 ASP B CA 1
ATOM 1613 C C . ASP B 1 39 ? 109.022 1.793 -3.505 1.00 34.38 36 ASP B C 1
ATOM 1614 O O . ASP B 1 39 ? 108.548 2.732 -2.848 1.00 35.79 36 ASP B O 1
ATOM 1619 N N . GLU B 1 40 ? 109.888 0.921 -2.996 1.00 27.53 37 GLU B N 1
ATOM 1620 C CA . GLU B 1 40 ? 110.364 1.040 -1.626 1.00 26.86 37 GLU B CA 1
ATOM 1621 C C . GLU B 1 40 ? 111.169 2.331 -1.466 1.00 21.57 37 GLU B C 1
ATOM 1622 O O . GLU B 1 40 ? 111.083 3.008 -0.441 1.00 19.36 37 GLU B O 1
ATOM 1628 N N . ARG B 1 41 ? 111.934 2.674 -2.497 1.00 19.70 38 ARG B N 1
ATOM 1629 C CA . ARG B 1 41 ? 112.771 3.864 -2.467 1.00 23.45 38 ARG B CA 1
ATOM 1630 C C . ARG B 1 41 ? 111.912 5.121 -2.451 1.00 30.90 38 ARG B C 1
ATOM 1631 O O . ARG B 1 41 ? 112.191 6.074 -1.715 1.00 34.52 38 ARG B O 1
ATOM 1639 N N . ILE B 1 42 ? 110.856 5.111 -3.256 1.00 27.96 39 ILE B N 1
ATOM 1640 C CA . ILE B 1 42 ? 109.931 6.231 -3.313 1.00 25.94 39 ILE B CA 1
ATOM 1641 C C . ILE B 1 42 ? 109.229 6.386 -1.965 1.00 24.98 39 ILE B C 1
ATOM 1642 O O . ILE B 1 42 ? 109.121 7.499 -1.437 1.00 26.45 39 ILE B O 1
ATOM 1647 N N . ALA B 1 43 ? 108.783 5.271 -1.390 1.00 20.19 40 ALA B N 1
ATOM 1648 C CA . ALA B 1 43 ? 108.172 5.318 -0.061 1.00 23.25 40 ALA B CA 1
ATOM 1649 C C . ALA B 1 43 ? 109.139 5.900 0.986 1.00 24.40 40 ALA B C 1
ATOM 1650 O O . ALA B 1 43 ? 108.752 6.706 1.832 1.00 25.67 40 ALA B O 1
ATOM 1652 N N . TRP B 1 44 ? 110.396 5.479 0.915 1.00 25.61 41 TRP B N 1
ATOM 1653 C CA . TRP B 1 44 ? 111.463 5.988 1.780 1.00 23.30 41 TRP B CA 1
ATOM 1654 C C . TRP B 1 44 ? 111.616 7.508 1.652 1.00 21.55 41 TRP B C 1
ATOM 1655 O O . TRP B 1 44 ? 111.687 8.229 2.657 1.00 21.20 41 TRP B O 1
ATOM 1666 N N . PHE B 1 45 ? 111.641 7.979 0.408 1.00 16.30 42 PHE B N 1
ATOM 1667 C CA . PHE B 1 45 ? 111.735 9.400 0.105 1.00 20.58 42 PHE B CA 1
ATOM 1668 C C . PHE B 1 45 ? 110.571 10.196 0.700 1.00 27.91 42 PHE B C 1
ATOM 1669 O O . PHE B 1 45 ? 110.782 11.203 1.387 1.00 26.58 42 PHE B O 1
ATOM 1677 N N . GLU B 1 46 ? 109.345 9.752 0.431 1.00 27.71 43 GLU B N 1
ATOM 1678 C CA . GLU B 1 46 ? 108.168 10.453 0.944 1.00 30.02 43 GLU B CA 1
ATOM 1679 C C . GLU B 1 46 ? 108.140 10.459 2.470 1.00 27.99 43 GLU B C 1
ATOM 1680 O O . GLU B 1 46 ? 107.844 11.484 3.086 1.00 24.99 43 GLU B O 1
ATOM 1686 N N . THR B 1 47 ? 108.467 9.317 3.073 1.00 28.23 44 THR B N 1
ATOM 1687 C CA . THR B 1 47 ? 108.587 9.224 4.527 1.00 31.10 44 THR B CA 1
ATOM 1688 C C . THR B 1 47 ? 109.592 10.235 5.091 1.00 33.59 44 THR B C 1
ATOM 1689 O O . THR B 1 47 ? 109.321 10.900 6.102 1.00 32.40 44 THR B O 1
ATOM 1693 N N . LYS B 1 48 ? 110.744 10.366 4.436 1.00 31.97 45 LYS B N 1
ATOM 1694 C CA . LYS B 1 48 ? 111.730 11.356 4.874 1.00 27.17 45 LYS B CA 1
ATOM 1695 C C . LYS B 1 48 ? 111.264 12.804 4.680 1.00 26.35 45 LYS B C 1
ATOM 1696 O O . LYS B 1 48 ? 111.554 13.665 5.519 1.00 26.34 45 LYS B O 1
ATOM 1702 N N . GLN B 1 49 ? 110.554 13.071 3.586 1.00 24.37 46 GLN B N 1
ATOM 1703 C CA . GLN B 1 49 ? 109.934 14.385 3.378 1.00 29.65 46 GLN B CA 1
ATOM 1704 C C . GLN B 1 49 ? 108.987 14.695 4.531 1.00 29.77 46 GLN B C 1
ATOM 1705 O O . GLN B 1 49 ? 108.973 15.803 5.066 1.00 31.52 46 GLN B O 1
ATOM 1711 N N . ARG B 1 50 ? 108.206 13.693 4.915 1.00 29.03 47 ARG B N 1
ATOM 1712 C CA . ARG B 1 50 ? 107.224 13.824 5.980 1.00 31.21 47 ARG B CA 1
ATOM 1713 C C . ARG B 1 50 ? 107.899 14.100 7.331 1.00 33.54 47 ARG B C 1
ATOM 1714 O O . ARG B 1 50 ? 107.486 14.995 8.066 1.00 32.88 47 ARG B O 1
ATOM 1722 N N . ASN B 1 51 ? 108.958 13.351 7.632 1.00 33.02 48 ASN B N 1
ATOM 1723 C CA . ASN B 1 51 ? 109.699 13.513 8.879 1.00 31.01 48 ASN B CA 1
ATOM 1724 C C . ASN B 1 51 ? 110.662 14.707 8.872 1.00 27.69 48 ASN B C 1
ATOM 1725 O O . ASN B 1 51 ? 111.371 14.945 9.849 1.00 26.54 48 ASN B O 1
ATOM 1730 N N . HIS B 1 52 ? 110.674 15.458 7.775 1.00 26.13 49 HIS B N 1
ATOM 1731 C CA . HIS B 1 52 ? 111.618 16.562 7.596 1.00 27.35 49 HIS B CA 1
ATOM 1732 C C . HIS B 1 52 ? 113.085 16.135 7.815 1.00 24.61 49 HIS B C 1
ATOM 1733 O O . HIS B 1 52 ? 113.882 16.878 8.395 1.00 25.64 49 HIS B O 1
ATOM 1740 N N . GLU B 1 53 ? 113.443 14.939 7.355 1.00 16.72 50 GLU B N 1
ATOM 1741 C CA . GLU B 1 53 ? 114.839 14.512 7.414 1.00 16.89 50 GLU B CA 1
ATOM 1742 C C . GLU B 1 53 ? 115.516 14.848 6.089 1.00 19.77 50 GLU B C 1
ATOM 1743 O O . GLU B 1 53 ? 114.957 14.604 5.028 1.00 21.96 50 GLU B O 1
ATOM 1749 N N . PRO B 1 54 ? 116.738 15.396 6.145 1.00 22.61 51 PRO B N 1
ATOM 1750 C CA . PRO B 1 54 ? 117.403 15.835 4.915 1.00 22.90 51 PRO B CA 1
ATOM 1751 C C . PRO B 1 54 ? 117.953 14.675 4.085 1.00 19.75 51 PRO B C 1
ATOM 1752 O O . PRO B 1 54 ? 118.423 13.678 4.641 1.00 16.54 51 PRO B O 1
ATOM 1756 N N . ILE B 1 55 ? 117.872 14.805 2.763 1.00 19.17 52 ILE B N 1
ATOM 1757 C CA . ILE B 1 55 ? 118.585 13.914 1.859 1.00 17.93 52 ILE B CA 1
ATOM 1758 C C . ILE B 1 55 ? 119.373 14.774 0.887 1.00 15.43 52 ILE B C 1
ATOM 1759 O O . ILE B 1 55 ? 118.790 15.567 0.154 1.00 14.72 52 ILE B O 1
ATOM 1764 N N . PHE B 1 56 ? 120.692 14.620 0.878 1.00 10.24 53 PHE B N 1
ATOM 1765 C CA . PHE B 1 56 ? 121.531 15.395 -0.024 1.00 12.92 53 PHE B CA 1
ATOM 1766 C C . PHE B 1 56 ? 122.123 14.505 -1.108 1.00 13.64 53 PHE B C 1
ATOM 1767 O O . PHE B 1 56 ? 122.412 13.334 -0.877 1.00 14.17 53 PHE B O 1
ATOM 1775 N N . VAL B 1 57 ? 122.274 15.066 -2.301 1.00 13.79 54 VAL B N 1
ATOM 1776 C CA . VAL B 1 57 ? 122.971 14.396 -3.390 1.00 15.38 54 VAL B CA 1
ATOM 1777 C C . VAL B 1 57 ? 124.153 15.247 -3.836 1.00 13.39 54 VAL B C 1
ATOM 1778 O O . VAL B 1 57 ? 124.128 16.491 -3.752 1.00 13.90 54 VAL B O 1
ATOM 1782 N N . PHE B 1 58 ? 125.194 14.554 -4.283 1.00 10.70 55 PHE B N 1
ATOM 1783 C CA . PHE B 1 58 ? 126.316 15.176 -4.951 1.00 13.94 55 PHE B CA 1
ATOM 1784 C C . PHE B 1 58 ? 126.093 15.001 -6.446 1.00 18.90 55 PHE B C 1
ATOM 1785 O O . PHE B 1 58 ? 126.048 13.865 -6.952 1.00 18.11 55 PHE B O 1
ATOM 1793 N N . GLU B 1 59 ? 125.955 16.121 -7.150 1.00 18.92 56 GLU B N 1
ATOM 1794 C CA . GLU B 1 59 ? 125.667 16.099 -8.582 1.00 24.38 56 GLU B CA 1
ATOM 1795 C C . GLU B 1 59 ? 126.829 16.712 -9.366 1.00 23.55 56 GLU B C 1
ATOM 1796 O O . GLU B 1 59 ? 127.365 17.759 -8.986 1.00 22.35 56 GLU B O 1
ATOM 1802 N N . GLU B 1 60 ? 127.229 16.049 -10.449 1.00 25.79 57 GLU B N 1
ATOM 1803 C CA . GLU B 1 60 ? 128.288 16.570 -11.316 1.00 29.30 57 GLU B CA 1
ATOM 1804 C C . GLU B 1 60 ? 128.007 16.214 -12.777 1.00 24.32 57 GLU B C 1
ATOM 1805 O O . GLU B 1 60 ? 127.747 15.056 -13.095 1.00 19.40 57 GLU B O 1
ATOM 1811 N N . ASN B 1 61 ? 128.046 17.216 -13.653 1.00 25.56 58 ASN B N 1
ATOM 1812 C CA . ASN B 1 61 ? 127.745 17.019 -15.070 1.00 22.73 58 ASN B CA 1
ATOM 1813 C C . ASN B 1 61 ? 126.400 16.349 -15.284 1.00 23.04 58 ASN B C 1
ATOM 1814 O O . ASN B 1 61 ? 126.247 15.491 -16.169 1.00 23.12 58 ASN B O 1
ATOM 1819 N N . GLY B 1 62 ? 125.437 16.733 -14.446 1.00 19.90 59 GLY B N 1
ATOM 1820 C CA . GLY B 1 62 ? 124.070 16.249 -14.544 1.00 18.11 59 GLY B CA 1
ATOM 1821 C C . GLY B 1 62 ? 123.849 14.849 -14.006 1.00 21.11 59 GLY B C 1
ATOM 1822 O O . GLY B 1 62 ? 122.768 14.284 -14.178 1.00 22.76 59 GLY B O 1
ATOM 1823 N N . SER B 1 63 ? 124.869 14.286 -13.362 1.00 20.06 60 SER B N 1
ATOM 1824 C CA . SER B 1 63 ? 124.776 12.926 -12.827 1.00 20.38 60 SER B CA 1
ATOM 1825 C C . SER B 1 63 ? 124.943 12.894 -11.310 1.00 14.26 60 SER B C 1
ATOM 1826 O O . SER B 1 63 ? 125.909 13.444 -10.772 1.00 15.25 60 SER B O 1
ATOM 1829 N N . VAL B 1 64 ? 123.995 12.256 -10.631 1.00 16.58 61 VAL B N 1
ATOM 1830 C CA . VAL B 1 64 ? 124.108 12.004 -9.196 1.00 19.94 61 VAL B CA 1
ATOM 1831 C C . VAL B 1 64 ? 125.175 10.938 -8.911 1.00 18.18 61 VAL B C 1
ATOM 1832 O O . VAL B 1 64 ? 125.023 9.776 -9.293 1.00 20.75 61 VAL B O 1
ATOM 1836 N N . LEU B 1 65 ? 126.248 11.340 -8.233 1.00 20.09 62 LEU B N 1
ATOM 1837 C CA . LEU B 1 65 ? 127.380 10.451 -7.994 1.00 22.02 62 LEU B CA 1
ATOM 1838 C C . LEU B 1 65 ? 127.448 9.962 -6.551 1.00 22.53 62 LEU B C 1
ATOM 1839 O O . LEU B 1 65 ? 128.266 9.097 -6.214 1.00 15.33 62 LEU B O 1
ATOM 1844 N N . GLY B 1 66 ? 126.605 10.530 -5.695 1.00 17.58 63 GLY B N 1
ATOM 1845 C CA . GLY B 1 66 ? 126.541 10.085 -4.318 1.00 13.72 63 GLY B CA 1
ATOM 1846 C C . GLY B 1 66 ? 125.333 10.679 -3.630 1.00 13.36 63 GLY B C 1
ATOM 1847 O O . GLY B 1 66 ? 124.780 11.688 -4.095 1.00 11.37 63 GLY B O 1
ATOM 1848 N N . PHE B 1 67 ? 124.918 10.065 -2.525 1.00 10.07 64 PHE B N 1
ATOM 1849 C CA . PHE B 1 67 ? 123.850 10.635 -1.706 1.00 10.88 64 PHE B CA 1
ATOM 1850 C C . PHE B 1 67 ? 124.086 10.358 -0.231 1.00 13.97 64 PHE B C 1
ATOM 1851 O O . PHE B 1 67 ? 124.933 9.541 0.121 1.00 11.43 64 PHE B O 1
ATOM 1859 N N . ALA B 1 68 ? 123.361 11.070 0.627 1.00 12.40 65 ALA B N 1
ATOM 1860 C CA . ALA B 1 68 ? 123.599 11.011 2.064 1.00 11.97 65 ALA B CA 1
ATOM 1861 C C . ALA B 1 68 ? 122.367 11.479 2.808 1.00 14.92 65 ALA B C 1
ATOM 1862 O O . ALA B 1 68 ? 121.594 12.287 2.296 1.00 16.36 65 ALA B O 1
ATOM 1864 N N . THR B 1 69 ? 122.201 10.991 4.031 1.00 11.20 66 THR B N 1
ATOM 1865 C CA . THR B 1 69 ? 121.013 11.320 4.798 1.00 12.83 66 THR B CA 1
ATOM 1866 C C . THR B 1 69 ? 121.257 11.057 6.277 1.00 12.86 66 THR B C 1
ATOM 1867 O O . THR B 1 69 ? 122.248 10.442 6.645 1.00 10.96 66 THR B O 1
ATOM 1871 N N . PHE B 1 70 ? 120.371 11.550 7.133 1.00 10.60 67 PHE B N 1
ATOM 1872 C CA . PHE B 1 70 ? 120.390 11.095 8.511 1.00 11.50 67 PHE B CA 1
ATOM 1873 C C . PHE B 1 70 ? 118.983 10.924 9.045 1.00 14.23 67 PHE B C 1
ATOM 1874 O O . PHE B 1 70 ? 118.026 11.453 8.468 1.00 9.21 67 PHE B O 1
ATOM 1882 N N . GLY B 1 71 ? 118.864 10.177 10.141 1.00 13.94 68 GLY B N 1
ATOM 1883 C CA . GLY B 1 71 ? 117.562 9.901 10.726 1.00 8.91 68 GLY B CA 1
ATOM 1884 C C . GLY B 1 71 ? 117.712 9.350 12.131 1.00 15.16 68 GLY B C 1
ATOM 1885 O O . GLY B 1 71 ? 118.755 9.524 12.760 1.00 6.80 68 GLY B O 1
ATOM 1886 N N . SER B 1 72 ? 116.678 8.683 12.626 1.00 8.86 69 SER B N 1
ATOM 1887 C CA . SER B 1 72 ? 116.712 8.167 13.993 1.00 15.33 69 SER B CA 1
ATOM 1888 C C . SER B 1 72 ? 117.830 7.141 14.193 1.00 16.45 69 SER B C 1
ATOM 1889 O O . SER B 1 72 ? 118.137 6.363 13.290 1.00 14.83 69 SER B O 1
ATOM 1892 N N . PHE B 1 73 ? 118.445 7.145 15.373 1.00 13.04 70 PHE B N 1
ATOM 1893 C CA . PHE B 1 73 ? 119.427 6.121 15.710 1.00 11.97 70 PHE B CA 1
ATOM 1894 C C . PHE B 1 73 ? 118.762 4.916 16.405 1.00 14.16 70 PHE B C 1
ATOM 1895 O O . PHE B 1 73 ? 118.951 3.766 15.998 1.00 12.32 70 PHE B O 1
ATOM 1903 N N . ARG B 1 74 ? 118.023 5.186 17.482 1.00 9.57 71 ARG B N 1
ATOM 1904 C CA . ARG B 1 74 ? 117.218 4.166 18.150 1.00 13.70 71 ARG B CA 1
ATOM 1905 C C . ARG B 1 74 ? 115.854 4.788 18.398 1.00 15.32 71 ARG B C 1
ATOM 1906 O O . ARG B 1 74 ? 115.762 6.000 18.540 1.00 12.30 71 ARG B O 1
ATOM 1914 N N . PRO B 1 75 ? 114.788 3.966 18.409 1.00 24.34 72 PRO B N 1
ATOM 1915 C CA . PRO B 1 75 ? 113.403 4.466 18.460 1.00 27.57 72 PRO B CA 1
ATOM 1916 C C . PRO B 1 75 ? 112.808 4.515 19.872 1.00 31.46 72 PRO B C 1
ATOM 1917 O O . PRO B 1 75 ? 111.970 3.685 20.250 1.00 37.72 72 PRO B O 1
ATOM 1921 N N . TRP B 1 76 ? 113.253 5.492 20.648 1.00 21.94 73 TRP B N 1
ATOM 1922 C CA . TRP B 1 76 ? 112.682 5.785 21.955 1.00 21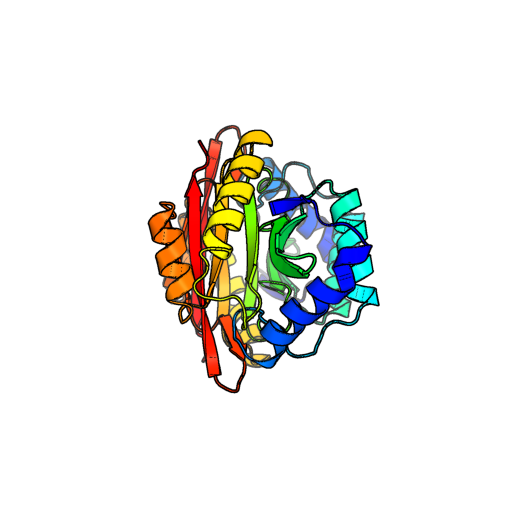.22 73 TRP B CA 1
ATOM 1923 C C . TRP B 1 76 ? 112.851 7.294 22.094 1.00 19.28 73 TRP B C 1
ATOM 1924 O O . TRP B 1 76 ? 113.861 7.843 21.634 1.00 16.68 73 TRP B O 1
ATOM 1935 N N . PRO B 1 77 ? 111.868 7.970 22.709 1.00 19.76 74 PRO B N 1
ATOM 1936 C CA . PRO B 1 77 ? 111.818 9.439 22.809 1.00 18.96 74 PRO B CA 1
ATOM 1937 C C . PRO B 1 77 ? 113.082 10.111 23.357 1.00 14.53 74 PRO B C 1
ATOM 1938 O O . PRO B 1 77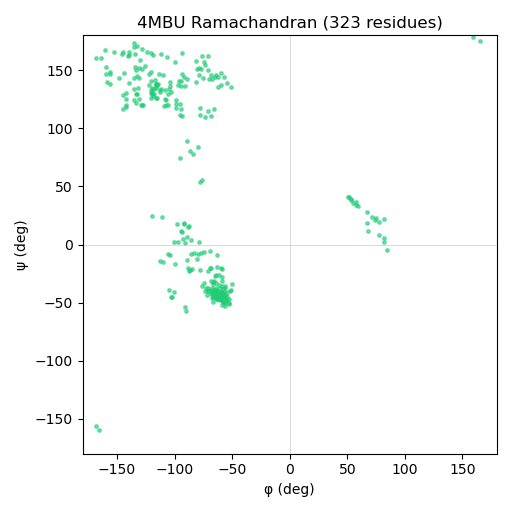 ? 113.457 11.164 22.845 1.00 13.75 74 PRO B O 1
ATOM 1942 N N . ALA B 1 78 ? 113.725 9.534 24.369 1.00 10.92 75 ALA B N 1
ATOM 1943 C CA . ALA B 1 78 ? 114.928 10.163 24.931 1.00 8.85 75 ALA B CA 1
ATOM 1944 C C . ALA B 1 78 ? 116.160 10.153 24.018 1.00 7.43 75 ALA B C 1
ATOM 1945 O O . ALA B 1 78 ? 117.202 10.720 24.387 1.00 8.48 75 ALA B O 1
ATOM 1947 N N . TYR B 1 79 ? 116.067 9.487 22.862 1.00 9.57 76 TYR B N 1
ATOM 1948 C CA . TYR B 1 79 ? 117.155 9.529 21.867 1.00 11.23 76 TYR B CA 1
ATOM 1949 C C . TYR B 1 79 ? 116.969 10.715 20.935 1.00 15.13 76 TYR B C 1
ATOM 1950 O O . TYR B 1 79 ? 117.583 10.781 19.866 1.00 12.17 76 TYR B O 1
ATOM 1959 N N . GLN B 1 80 ? 116.122 11.649 21.357 1.00 14.01 77 GLN B N 1
ATOM 1960 C CA . GLN B 1 80 ? 115.711 12.795 20.539 1.00 20.96 77 GLN B CA 1
ATOM 1961 C C . GLN B 1 80 ? 116.868 13.578 19.915 1.00 15.10 77 GLN B C 1
ATOM 1962 O O . GLN B 1 80 ? 116.785 14.009 18.765 1.00 13.67 77 GLN B O 1
ATOM 1968 N N . TYR B 1 81 ? 117.959 13.763 20.650 1.00 10.55 78 TYR B N 1
ATOM 1969 C CA . TYR B 1 81 ? 119.025 14.612 20.123 1.00 7.91 78 TYR B CA 1
ATOM 1970 C C . TYR B 1 81 ? 120.133 13.847 19.398 1.00 7.17 78 TYR B C 1
ATOM 1971 O O . TYR B 1 81 ? 121.186 14.414 19.070 1.00 9.19 78 TYR B O 1
ATOM 1980 N N . THR B 1 82 ? 119.880 12.568 19.130 1.00 8.91 79 THR B N 1
ATOM 1981 C CA . THR B 1 82 ? 120.854 11.695 18.457 1.00 6.53 79 THR B CA 1
ATOM 1982 C C . THR B 1 82 ? 120.331 11.318 17.076 1.00 11.95 79 THR B C 1
ATOM 1983 O O . THR B 1 82 ? 119.161 10.931 16.936 1.00 9.47 79 THR B O 1
ATOM 1987 N N . ILE B 1 83 ? 121.188 11.426 16.061 1.00 11.24 80 ILE B N 1
ATOM 1988 C CA . ILE B 1 83 ? 120.844 10.973 14.709 1.00 6.78 80 ILE B CA 1
ATOM 1989 C C . ILE B 1 83 ? 121.918 10.049 14.161 1.00 8.97 80 ILE B C 1
ATOM 1990 O O . ILE B 1 83 ? 123.086 10.162 14.520 1.00 9.20 80 ILE B O 1
ATOM 1995 N N . GLU B 1 84 ? 121.533 9.134 13.281 1.00 5.37 81 GLU B N 1
ATOM 1996 C CA . GLU B 1 84 ? 122.512 8.298 12.603 1.00 7.11 81 GLU B CA 1
ATOM 1997 C C . GLU B 1 84 ? 122.534 8.676 11.142 1.00 9.03 81 GLU B C 1
ATOM 1998 O O . GLU B 1 84 ? 121.473 8.817 10.512 1.00 8.95 81 GLU B O 1
ATOM 2004 N N . HIS B 1 85 ? 123.730 8.840 10.591 1.00 10.63 82 HIS B N 1
ATOM 2005 C CA . HIS B 1 85 ? 123.829 9.239 9.186 1.00 12.32 82 HIS B CA 1
ATOM 2006 C C . HIS B 1 85 ? 124.275 8.093 8.299 1.00 10.39 82 HIS B C 1
ATOM 2007 O O . HIS B 1 85 ? 124.810 7.106 8.782 1.00 12.05 82 HIS B O 1
ATOM 2014 N N . SER B 1 86 ? 124.029 8.235 6.999 1.00 10.33 83 SER B N 1
ATOM 2015 C CA . SER B 1 86 ? 124.462 7.273 5.985 1.00 12.70 83 SER B CA 1
ATOM 2016 C C . SER B 1 86 ? 124.958 8.012 4.753 1.00 15.22 83 SER B C 1
ATOM 2017 O O . SER B 1 86 ? 124.361 9.013 4.337 1.00 18.54 83 SER B O 1
ATOM 2020 N N . ILE B 1 87 ? 126.052 7.516 4.177 1.00 13.10 84 ILE B N 1
ATOM 2021 C CA . ILE B 1 87 ? 126.628 8.082 2.967 1.00 10.95 84 ILE B CA 1
ATOM 2022 C C . ILE B 1 87 ? 126.911 6.965 1.962 1.00 13.32 84 ILE B C 1
ATOM 2023 O O . ILE B 1 87 ? 127.463 5.925 2.316 1.00 9.63 84 ILE B O 1
ATOM 2028 N N . TYR B 1 88 ? 126.540 7.184 0.706 1.00 5.90 85 TYR B N 1
ATOM 2029 C CA . TYR B 1 8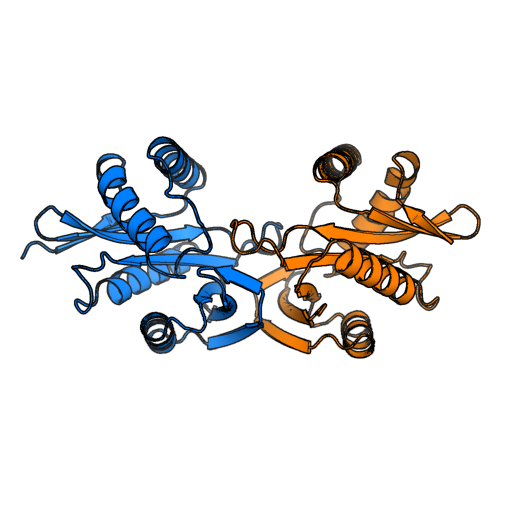8 ? 126.853 6.225 -0.354 1.00 11.68 85 TYR B CA 1
ATOM 2030 C C . TYR B 1 88 ? 127.401 6.946 -1.575 1.00 16.67 85 TYR B C 1
ATOM 2031 O O . TYR B 1 88 ? 126.801 7.915 -2.044 1.00 17.88 85 TYR B O 1
ATOM 2040 N N . VAL B 1 89 ? 128.538 6.476 -2.080 1.00 16.77 86 VAL B N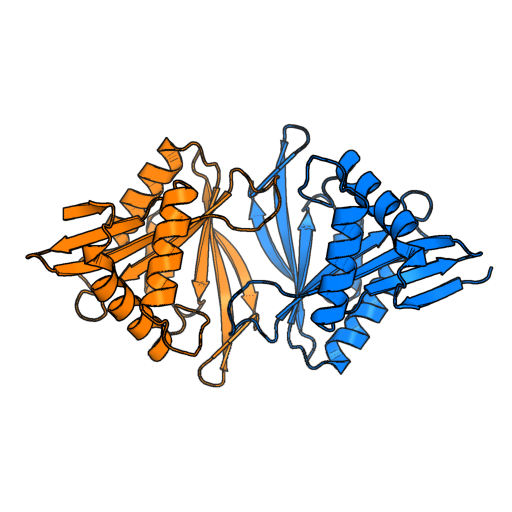 1
ATOM 2041 C CA . VAL B 1 89 ? 129.186 7.079 -3.242 1.00 18.45 86 VAL B CA 1
ATOM 2042 C C . VAL B 1 89 ? 129.244 6.068 -4.392 1.00 21.29 86 VAL B C 1
ATOM 2043 O O . VAL B 1 89 ? 129.598 4.906 -4.186 1.00 17.77 86 VAL B O 1
ATOM 2047 N N . ASP B 1 90 ? 128.879 6.507 -5.593 1.00 20.49 87 ASP B N 1
ATOM 2048 C CA . ASP B 1 90 ? 128.952 5.652 -6.774 1.00 24.43 87 ASP B CA 1
ATOM 2049 C C . ASP B 1 90 ? 130.344 5.023 -6.883 1.00 23.27 87 ASP B C 1
ATOM 2050 O O . ASP B 1 90 ? 131.351 5.700 -6.694 1.00 18.00 87 ASP B O 1
ATOM 2055 N N . ALA B 1 91 ? 130.387 3.725 -7.174 1.00 22.40 88 ALA B N 1
ATOM 2056 C CA . ALA B 1 91 ? 131.640 2.988 -7.271 1.00 20.48 88 ALA B CA 1
ATOM 2057 C C . ALA B 1 91 ? 132.584 3.512 -8.363 1.00 24.86 88 ALA B C 1
ATOM 2058 O O . ALA B 1 91 ? 133.801 3.341 -8.271 1.00 28.58 88 ALA B O 1
ATOM 2060 N N . SER B 1 92 ? 132.032 4.139 -9.397 1.00 23.87 89 SER B N 1
ATOM 2061 C CA . SER B 1 92 ? 132.860 4.711 -10.455 1.00 28.79 89 SER B CA 1
ATOM 2062 C C . SER B 1 92 ? 133.320 6.126 -10.102 1.00 31.49 89 SER B C 1
ATOM 2063 O O . SER B 1 92 ? 134.160 6.702 -10.793 1.00 32.50 89 SER B O 1
ATOM 2066 N N . ALA B 1 93 ? 132.778 6.679 -9.017 1.00 28.87 90 ALA B N 1
ATOM 2067 C CA . ALA B 1 93 ? 133.080 8.059 -8.629 1.00 24.25 90 ALA B CA 1
ATOM 2068 C C . ALA B 1 93 ? 133.909 8.152 -7.345 1.00 23.22 90 ALA B C 1
ATOM 2069 O O . ALA B 1 93 ? 133.882 9.176 -6.657 1.00 24.25 90 ALA B O 1
ATOM 2071 N N . ARG B 1 94 ? 134.646 7.093 -7.019 1.00 21.64 91 ARG B N 1
ATOM 2072 C CA . ARG B 1 94 ? 135.494 7.122 -5.830 1.00 26.72 91 ARG B CA 1
ATOM 2073 C C . ARG B 1 94 ? 136.754 7.950 -6.082 1.00 29.45 91 ARG B C 1
ATOM 2074 O O . ARG B 1 94 ? 137.108 8.221 -7.231 1.00 34.12 91 ARG B O 1
ATOM 2082 N N . GLY B 1 95 ? 137.419 8.370 -5.012 1.00 29.31 92 GLY B N 1
ATOM 2083 C CA . GLY B 1 95 ? 138.651 9.126 -5.148 1.00 29.61 92 GLY B CA 1
ATOM 2084 C C . GLY B 1 95 ? 138.454 10.619 -5.357 1.00 32.32 92 GLY B C 1
ATOM 2085 O O . GLY B 1 95 ? 139.429 11.372 -5.385 1.00 33.96 92 GLY B O 1
ATOM 2086 N N . LYS B 1 96 ? 137.202 11.053 -5.488 1.00 32.71 93 LYS B N 1
ATOM 2087 C CA . LYS B 1 96 ? 136.910 12.450 -5.810 1.00 29.77 93 LYS B CA 1
ATOM 2088 C C . LYS B 1 96 ? 136.588 13.326 -4.591 1.00 24.68 93 LYS B C 1
ATOM 2089 O O . LYS B 1 96 ? 136.298 14.507 -4.746 1.00 24.84 93 LYS B O 1
ATOM 2095 N N . GLY B 1 97 ? 136.641 12.755 -3.390 1.00 21.84 94 GLY B N 1
ATOM 2096 C CA . GLY B 1 97 ? 136.314 13.503 -2.182 1.00 18.93 94 GLY B CA 1
ATOM 2097 C C . GLY B 1 97 ? 134.824 13.764 -1.997 1.00 16.18 94 GLY B C 1
ATOM 2098 O O . GLY B 1 97 ? 134.430 14.668 -1.247 1.00 17.51 94 GLY B O 1
ATOM 2099 N N . ILE B 1 98 ? 133.996 12.958 -2.660 1.00 12.48 95 ILE B N 1
ATOM 2100 C CA . ILE B 1 98 ? 132.540 13.112 -2.592 1.00 16.81 95 ILE B CA 1
ATOM 2101 C C . ILE B 1 98 ? 131.974 12.808 -1.198 1.00 18.58 95 ILE B C 1
ATOM 2102 O O . ILE B 1 98 ? 131.196 13.596 -0.655 1.00 17.81 95 ILE B O 1
ATOM 2107 N N . ALA B 1 99 ? 132.366 11.673 -0.629 1.00 17.35 96 ALA B N 1
ATOM 2108 C CA . ALA B 1 99 ? 131.910 11.280 0.699 1.00 17.35 96 ALA B CA 1
ATOM 2109 C C . ALA B 1 99 ? 132.272 12.340 1.736 1.00 17.22 96 ALA B C 1
ATOM 2110 O O . ALA B 1 99 ? 131.496 12.630 2.642 1.00 17.95 96 ALA B O 1
ATOM 2112 N N . SER B 1 100 ? 133.448 12.934 1.591 1.00 14.99 97 SER B N 1
ATOM 2113 C CA . SER B 1 100 ? 133.880 13.970 2.512 1.00 14.05 97 SER B CA 1
ATOM 2114 C C . SER B 1 100 ? 132.998 15.237 2.434 1.00 12.07 97 SER B C 1
ATOM 2115 O O . SER B 1 100 ? 132.617 15.808 3.467 1.00 12.54 97 SER B O 1
ATOM 2118 N N . GLN B 1 101 ? 132.668 15.660 1.218 1.00 12.98 98 GLN B N 1
ATOM 2119 C CA . GLN B 1 101 ? 131.793 16.815 1.001 1.00 20.37 98 GLN B CA 1
ATOM 2120 C C . GLN B 1 101 ? 130.376 16.559 1.526 1.00 19.47 98 GLN B C 1
ATOM 2121 O O . GLN B 1 101 ? 129.737 17.448 2.129 1.00 19.92 98 GLN B O 1
ATOM 2127 N N . LEU B 1 102 ? 129.885 15.343 1.302 1.00 12.71 99 LEU B N 1
ATOM 2128 C CA . LEU B 1 102 ? 128.583 14.951 1.844 1.00 12.39 99 LEU B CA 1
ATOM 2129 C C . LEU B 1 102 ? 128.584 14.946 3.381 1.00 9.00 99 LEU B C 1
ATOM 2130 O O . LEU B 1 102 ? 127.688 15.492 4.007 1.00 11.30 99 LEU B O 1
ATOM 2135 N N . LEU B 1 103 ? 129.604 14.350 3.990 1.00 8.63 100 LEU B N 1
ATOM 2136 C CA . LEU B 1 103 ? 129.685 14.300 5.452 1.00 13.14 100 LEU B CA 1
ATOM 2137 C C . LEU B 1 103 ? 129.727 15.707 6.020 1.00 17.78 100 LEU B C 1
ATOM 2138 O O . LEU B 1 103 ? 129.057 16.015 7.007 1.00 18.60 100 LEU B O 1
ATOM 2143 N N . GLN B 1 104 ? 130.523 16.561 5.384 1.00 15.58 101 GLN B N 1
ATOM 2144 C CA . GLN B 1 104 ? 130.634 17.953 5.795 1.00 18.36 101 GLN B CA 1
ATOM 2145 C C . GLN B 1 104 ? 129.253 18.613 5.784 1.00 12.39 101 GLN B C 1
ATOM 2146 O O . GLN B 1 104 ? 128.837 19.256 6.762 1.00 15.82 101 GLN B O 1
ATOM 2152 N N . ARG B 1 105 ? 128.536 18.447 4.674 1.00 12.74 102 ARG B N 1
ATOM 2153 C CA . ARG B 1 105 ? 127.177 19.001 4.560 1.00 10.72 102 ARG B CA 1
ATOM 2154 C C . ARG B 1 105 ? 126.214 18.453 5.631 1.00 14.00 102 ARG B C 1
ATOM 2155 O O . ARG B 1 105 ? 125.462 19.217 6.253 1.00 17.43 102 ARG B O 1
ATOM 2163 N N . LEU B 1 106 ? 126.273 17.142 5.879 1.00 13.77 103 LEU B N 1
ATOM 2164 C CA . LEU B 1 106 ? 125.451 16.495 6.917 1.00 12.16 103 LEU B CA 1
ATOM 2165 C C . LEU B 1 106 ? 125.712 17.088 8.296 1.00 15.94 103 LEU B C 1
ATOM 2166 O O . LEU B 1 106 ? 124.788 17.343 9.059 1.00 15.35 103 LEU B O 1
ATOM 2171 N N . ILE B 1 107 ? 126.985 17.287 8.617 1.00 12.68 104 ILE B N 1
ATOM 2172 C CA . ILE B 1 107 ? 127.365 17.848 9.903 1.00 13.58 104 ILE B CA 1
ATOM 2173 C C . ILE B 1 107 ? 126.827 19.273 10.038 1.00 12.63 104 ILE B C 1
ATOM 2174 O O . ILE B 1 107 ? 126.302 19.645 11.096 1.00 13.44 104 ILE B O 1
ATOM 2179 N N . VAL B 1 108 ? 126.951 20.063 8.970 1.00 10.79 105 VAL B N 1
ATOM 2180 C CA . VAL B 1 108 ? 126.391 21.415 8.980 1.00 14.20 105 VAL B CA 1
ATOM 2181 C C . VAL B 1 108 ? 124.891 21.376 9.260 1.00 16.46 105 VAL B C 1
ATOM 2182 O O . VAL B 1 108 ? 124.369 22.132 10.100 1.00 20.79 105 VAL B O 1
ATOM 2186 N N . GLU B 1 109 ? 124.205 20.470 8.573 1.00 12.84 106 GLU B N 1
ATOM 2187 C CA . GLU B 1 109 ? 122.758 20.369 8.717 1.00 11.55 106 GLU B CA 1
ATOM 2188 C C . GLU B 1 109 ? 122.368 19.895 10.122 1.00 15.36 106 GLU B C 1
ATOM 2189 O O . GLU B 1 109 ? 121.353 20.327 10.678 1.00 15.03 106 GLU B O 1
ATOM 2195 N N . ALA B 1 110 ? 123.196 19.028 10.698 1.00 13.29 107 ALA B N 1
ATOM 2196 C CA . ALA B 1 110 ? 122.925 18.441 12.009 1.00 10.80 107 ALA B CA 1
ATOM 2197 C C . ALA B 1 110 ? 123.075 19.485 13.100 1.00 14.93 107 ALA B C 1
ATOM 2198 O O . ALA B 1 110 ? 122.300 19.512 14.062 1.00 14.51 107 ALA B O 1
ATOM 2200 N N . LYS B 1 111 ? 124.092 20.327 12.965 1.00 15.41 108 LYS B N 1
ATOM 2201 C CA . LYS B 1 111 ? 124.275 21.410 13.920 1.00 18.16 108 LYS B CA 1
ATOM 2202 C C . LYS B 1 111 ? 123.137 22.401 13.795 1.00 19.86 108 LYS B C 1
ATOM 2203 O O . LYS B 1 111 ? 122.575 22.820 14.803 1.00 26.29 108 LYS B O 1
ATOM 2209 N N . ALA B 1 112 ? 122.784 22.764 12.561 1.00 18.45 109 ALA B N 1
ATOM 2210 C CA . ALA B 1 112 ? 121.724 23.761 12.353 1.00 23.68 109 ALA B CA 1
ATOM 2211 C C . ALA B 1 112 ? 120.384 23.337 12.962 1.00 20.59 109 ALA B C 1
ATOM 2212 O O . ALA B 1 112 ? 119.600 24.178 13.409 1.00 22.74 109 ALA B O 1
ATOM 2214 N N . LYS B 1 113 ? 120.132 22.033 12.990 1.00 15.26 110 LYS B N 1
ATOM 2215 C CA . LYS B 1 113 ? 118.873 21.512 13.512 1.00 16.83 110 LYS B CA 1
ATOM 2216 C C . LYS B 1 113 ? 118.918 21.193 15.016 1.00 15.93 110 LYS B C 1
ATOM 2217 O O . LYS B 1 113 ? 117.929 20.737 15.592 1.00 18.54 110 LYS B O 1
ATOM 2223 N N . GLY B 1 114 ? 120.059 21.449 15.650 1.00 13.05 111 GLY B N 1
ATOM 2224 C CA . GLY B 1 114 ? 120.146 21.376 17.097 1.00 11.24 111 GLY B CA 1
ATOM 2225 C C . GLY B 1 114 ? 120.345 19.984 17.674 1.00 13.49 111 GLY B C 1
ATOM 2226 O O . GLY B 1 114 ? 120.036 19.739 18.845 1.00 12.97 111 GLY B O 1
ATOM 2227 N N . TYR B 1 115 ? 120.865 19.064 16.868 1.00 13.17 112 TYR B N 1
ATOM 2228 C CA . TYR B 1 115 ? 121.165 17.742 17.382 1.00 12.02 112 TYR B CA 1
ATOM 2229 C C . TYR B 1 115 ? 122.418 17.824 18.242 1.00 14.69 112 TYR B C 1
ATOM 2230 O O . TYR B 1 115 ? 123.214 18.750 18.092 1.00 14.42 112 TYR B O 1
ATOM 2239 N N . ARG B 1 116 ? 122.574 16.865 19.152 1.00 11.02 113 ARG B N 1
ATOM 2240 C CA . ARG B 1 116 ? 123.741 16.814 20.033 1.00 11.78 113 ARG B CA 1
ATOM 2241 C C . ARG B 1 116 ? 124.771 15.809 19.546 1.00 14.40 113 ARG B C 1
ATOM 2242 O O . ARG B 1 116 ? 125.973 16.071 19.600 1.00 11.58 113 ARG B O 1
ATOM 2250 N N . THR B 1 117 ? 124.294 14.651 19.087 1.00 11.04 114 THR B N 1
ATOM 2251 C CA . THR B 1 117 ? 125.177 13.528 18.789 1.00 9.37 114 THR B CA 1
ATOM 2252 C C . THR B 1 117 ? 124.906 12.916 17.410 1.00 11.50 114 THR B C 1
ATOM 2253 O O . THR B 1 117 ? 123.760 12.537 17.083 1.00 12.75 114 THR B O 1
ATOM 2257 N N . LEU B 1 118 ? 125.961 12.840 16.597 1.00 8.76 115 LEU B N 1
ATOM 2258 C CA . LEU B 1 118 ? 125.863 12.216 15.269 1.00 5.95 115 LEU B CA 1
ATOM 2259 C C . LEU B 1 118 ? 126.582 10.877 15.262 1.00 9.14 115 LEU B C 1
ATOM 2260 O O . LEU B 1 118 ? 127.768 10.793 15.599 1.00 10.96 115 LEU B O 1
ATOM 2265 N N . VAL B 1 119 ? 125.865 9.826 14.882 1.00 8.61 116 VAL B N 1
ATOM 2266 C CA . VAL B 1 119 ? 126.381 8.458 14.959 1.00 10.59 116 VAL B CA 1
ATOM 2267 C C . VAL B 1 119 ? 126.510 7.806 13.574 1.00 15.61 116 VAL B C 1
ATOM 2268 O O . VAL B 1 119 ? 125.641 7.963 12.706 1.00 17.11 116 VAL B O 1
ATOM 2272 N N . ALA B 1 120 ? 127.614 7.090 13.376 1.00 10.55 117 ALA B N 1
ATOM 2273 C CA . ALA B 1 120 ? 127.840 6.289 12.177 1.00 12.36 117 ALA B CA 1
ATOM 2274 C C . ALA B 1 120 ? 128.018 4.839 12.568 1.00 13.20 117 ALA B C 1
ATOM 2275 O O . ALA B 1 120 ? 128.816 4.516 13.452 1.00 10.15 117 ALA B O 1
ATOM 2277 N N . GLY B 1 121 ? 127.269 3.960 11.915 1.00 14.00 118 GLY B N 1
ATOM 2278 C CA . GLY B 1 121 ? 127.520 2.537 12.028 1.00 8.90 118 GLY B CA 1
ATOM 2279 C C . GLY B 1 121 ? 128.393 2.184 10.842 1.00 13.96 118 GLY B C 1
ATOM 2280 O O . GLY B 1 121 ? 127.950 2.253 9.713 1.00 16.47 118 GLY B O 1
ATOM 2281 N N . ILE B 1 122 ? 129.651 1.833 11.071 1.00 11.45 119 ILE B N 1
ATOM 2282 C CA . ILE B 1 122 ? 130.540 1.557 9.953 1.00 10.30 119 ILE B CA 1
ATOM 2283 C C . ILE B 1 122 ? 131.035 0.121 10.035 1.00 15.90 119 ILE B C 1
ATOM 2284 O O . ILE B 1 122 ? 131.504 -0.308 11.088 1.00 11.19 119 ILE B O 1
ATOM 2289 N N . ASP B 1 123 ? 130.958 -0.621 8.936 1.00 17.17 120 ASP B N 1
ATOM 2290 C CA . ASP B 1 123 ? 131.461 -1.990 8.955 1.00 22.00 120 ASP B CA 1
ATOM 2291 C C . ASP B 1 123 ? 132.957 -1.952 9.247 1.00 20.54 120 ASP B C 1
ATOM 2292 O O . ASP B 1 123 ? 133.686 -1.125 8.689 1.00 16.68 120 ASP B O 1
ATOM 2297 N N . ALA B 1 124 ? 133.409 -2.832 10.138 1.00 21.38 121 ALA B N 1
ATOM 2298 C CA . ALA B 1 124 ? 134.772 -2.772 10.660 1.00 20.53 121 ALA B CA 1
ATOM 2299 C C . ALA B 1 124 ? 135.823 -2.893 9.563 1.00 24.24 121 ALA B C 1
ATOM 2300 O O . ALA B 1 124 ? 136.969 -2.501 9.758 1.00 27.60 121 ALA B O 1
ATOM 2302 N N . SER B 1 125 ? 135.423 -3.429 8.414 1.00 29.97 122 SER B N 1
ATOM 2303 C CA . SER B 1 125 ? 136.335 -3.612 7.286 1.00 34.55 122 SER B CA 1
ATOM 2304 C C . SER B 1 125 ? 136.381 -2.395 6.354 1.00 36.60 122 SER B C 1
ATOM 2305 O O . SER B 1 125 ? 137.265 -2.305 5.495 1.00 36.17 122 SER B O 1
ATOM 2308 N N . ASN B 1 126 ? 135.425 -1.477 6.509 1.00 33.50 123 ASN B N 1
ATOM 2309 C CA . ASN B 1 126 ? 135.381 -0.266 5.686 1.00 30.69 123 ASN B CA 1
ATOM 2310 C C . ASN B 1 126 ? 136.383 0.758 6.209 1.00 29.82 123 ASN B C 1
ATOM 2311 O O . ASN B 1 126 ? 136.039 1.667 6.973 1.00 25.45 123 ASN B O 1
ATOM 2316 N N . GLU B 1 127 ? 137.626 0.597 5.767 1.00 30.63 124 GLU B N 1
ATOM 2317 C CA . GLU B 1 127 ? 138.761 1.355 6.275 1.00 34.60 124 GLU B CA 1
ATOM 2318 C C . GLU B 1 127 ? 138.768 2.799 5.773 1.00 25.96 124 GLU B C 1
ATOM 2319 O O . GLU B 1 127 ? 139.206 3.708 6.477 1.00 20.52 124 GLU B O 1
ATOM 2325 N N . ALA B 1 128 ? 138.287 3.003 4.552 1.00 25.52 125 ALA B N 1
ATOM 2326 C CA . ALA B 1 128 ? 138.216 4.345 3.991 1.00 26.42 125 ALA B CA 1
ATOM 2327 C C . ALA B 1 128 ? 137.203 5.180 4.772 1.00 24.81 125 ALA B C 1
ATOM 2328 O O . ALA B 1 128 ? 137.470 6.341 5.106 1.00 26.65 125 ALA B O 1
ATOM 2330 N N . SER B 1 129 ? 136.046 4.584 5.064 1.00 17.87 126 SER B N 1
ATOM 2331 C CA . SER B 1 129 ? 135.016 5.268 5.840 1.00 14.20 126 SER B CA 1
ATOM 2332 C C . SER B 1 129 ? 135.519 5.588 7.248 1.00 12.13 126 SER B C 1
ATOM 2333 O O . SER B 1 129 ? 135.346 6.703 7.747 1.00 13.73 126 SER B O 1
ATOM 2336 N N . ILE B 1 130 ? 136.161 4.616 7.882 1.00 16.73 127 ILE B N 1
ATOM 2337 C CA . ILE B 1 130 ? 136.754 4.848 9.203 1.00 16.53 127 ILE B CA 1
ATOM 2338 C C . ILE B 1 130 ? 137.751 6.009 9.178 1.00 13.93 127 ILE B C 1
ATOM 2339 O O . ILE B 1 130 ? 137.672 6.924 10.009 1.00 13.75 127 ILE B O 1
ATOM 2344 N N . LYS B 1 131 ? 138.674 5.985 8.217 1.00 15.87 128 LYS B N 1
ATOM 2345 C CA . LYS B 1 131 ? 139.670 7.058 8.083 1.00 20.92 128 LYS B CA 1
ATOM 2346 C C . LYS B 1 131 ? 139.005 8.427 7.866 1.00 17.68 128 LYS B C 1
ATOM 2347 O O . LYS B 1 131 ? 139.413 9.447 8.441 1.00 17.72 128 LYS B O 1
ATOM 2353 N N . LEU B 1 132 ? 137.972 8.440 7.034 1.00 12.49 129 LEU B N 1
ATOM 2354 C CA . LEU B 1 132 ? 137.210 9.660 6.784 1.00 14.11 129 LEU B CA 1
ATOM 2355 C C . LEU B 1 132 ? 136.572 10.211 8.053 1.00 17.38 129 LEU B C 1
ATOM 2356 O O . LEU B 1 132 ? 136.611 11.413 8.317 1.00 19.23 129 LEU B O 1
ATOM 2361 N N . HIS B 1 133 ? 135.960 9.333 8.835 1.00 14.82 130 HIS B N 1
ATOM 2362 C CA . HIS B 1 133 ? 135.287 9.784 10.041 1.00 13.43 130 HIS B CA 1
ATOM 2363 C C . HIS B 1 133 ? 136.276 10.234 11.117 1.00 15.69 130 HIS B C 1
ATOM 2364 O O . HIS B 1 133 ? 136.015 11.206 11.843 1.00 18.44 130 HIS B O 1
ATOM 2371 N N . GLN B 1 134 ? 137.405 9.536 11.220 1.00 15.90 131 GLN B N 1
ATOM 2372 C CA . GLN B 1 134 ? 138.505 9.990 12.067 1.00 18.77 131 GLN B CA 1
ATOM 2373 C C . GLN B 1 134 ? 138.932 11.395 11.662 1.00 21.68 131 GLN B C 1
ATOM 2374 O O . GLN B 1 134 ? 139.144 12.255 12.519 1.00 20.77 131 GLN B O 1
ATOM 2380 N N . LYS B 1 135 ? 139.039 11.627 10.351 1.00 22.58 132 LYS B N 1
ATOM 2381 C CA . LYS B 1 135 ? 139.430 12.939 9.827 1.00 24.69 132 LYS B CA 1
ATOM 2382 C C . LYS B 1 135 ? 138.480 14.044 10.274 1.00 26.32 132 LYS B C 1
ATOM 2383 O O . LYS B 1 135 ? 138.913 15.171 10.511 1.00 28.20 132 LYS B O 1
ATOM 2389 N N . PHE B 1 136 ? 137.189 13.724 10.381 1.00 23.34 133 PHE B N 1
ATOM 2390 C CA . PHE B 1 136 ? 136.196 14.700 10.833 1.00 19.87 133 PHE B CA 1
ATOM 2391 C C . PHE B 1 136 ? 135.979 14.649 12.345 1.00 14.99 133 PHE B C 1
ATOM 2392 O O . PHE B 1 136 ? 134.967 15.139 12.845 1.00 20.53 133 PHE B O 1
ATOM 2400 N N . ASN B 1 137 ? 136.925 14.034 13.051 1.00 17.52 134 ASN B N 1
ATOM 2401 C CA . ASN B 1 137 ? 136.958 14.015 14.513 1.00 22.69 134 ASN B CA 1
ATOM 2402 C C . ASN B 1 137 ? 135.891 13.152 15.197 1.00 20.37 134 ASN B C 1
ATOM 2403 O O . ASN B 1 137 ? 135.561 13.385 16.364 1.00 18.92 134 ASN B O 1
ATOM 2408 N N . PHE B 1 138 ? 135.361 12.159 14.485 1.00 17.80 135 PHE B N 1
ATOM 2409 C CA . PHE B 1 138 ? 134.489 11.172 15.122 1.00 17.74 135 PHE B CA 1
ATOM 2410 C C . PHE B 1 138 ? 135.335 10.328 16.062 1.00 18.87 135 PHE B C 1
ATOM 2411 O O . PHE B 1 138 ? 136.508 10.089 15.779 1.00 15.57 135 PHE B O 1
ATOM 2419 N N . LYS B 1 139 ? 134.761 9.898 17.184 1.00 17.50 136 LYS B N 1
ATOM 2420 C CA . LYS B 1 139 ? 135.473 9.013 18.102 1.00 17.88 136 LYS B CA 1
ATOM 2421 C C . LYS B 1 139 ? 134.948 7.586 17.943 1.00 16.75 136 LYS B C 1
ATOM 2422 O O . LYS B 1 139 ? 133.739 7.374 17.784 1.00 6.44 136 LYS B O 1
ATOM 2428 N N . HIS B 1 140 ? 135.848 6.606 17.972 1.00 14.26 137 HIS B N 1
ATOM 2429 C CA . HIS B 1 140 ? 135.408 5.217 17.951 1.00 15.15 137 HIS B CA 1
ATOM 2430 C C . HIS B 1 140 ? 134.713 4.918 19.276 1.00 14.87 137 HIS B C 1
ATOM 2431 O O . HIS B 1 140 ? 135.368 4.876 20.317 1.00 16.88 137 HIS B O 1
ATOM 2438 N N . ALA B 1 141 ? 133.397 4.717 19.248 1.00 10.98 138 ALA B N 1
ATOM 2439 C CA . ALA B 1 141 ? 132.648 4.469 20.488 1.00 4.91 138 ALA B CA 1
ATOM 2440 C C . ALA B 1 141 ? 132.656 2.999 20.913 1.00 8.91 138 ALA B C 1
ATOM 2441 O O . ALA B 1 141 ? 132.426 2.672 22.082 1.00 14.56 138 ALA B O 1
ATOM 2443 N N . GLY B 1 142 ? 132.924 2.107 19.969 1.00 11.04 139 GLY B N 1
ATOM 2444 C CA . GLY B 1 142 ? 132.945 0.687 20.284 1.00 13.33 139 GLY B CA 1
ATOM 2445 C C . GLY B 1 142 ? 132.756 -0.160 19.046 1.00 12.21 139 GLY B C 1
ATOM 2446 O O . GLY B 1 142 ? 132.578 0.370 17.954 1.00 7.25 139 GLY B O 1
ATOM 2447 N N . THR B 1 143 ? 132.795 -1.475 19.215 1.00 9.19 140 THR B N 1
ATOM 2448 C CA . THR B 1 143 ? 132.604 -2.386 18.102 1.00 13.99 140 THR B CA 1
ATOM 2449 C C . THR B 1 143 ? 131.794 -3.584 18.569 1.00 13.95 140 THR B C 1
ATOM 2450 O O . THR B 1 143 ? 132.135 -4.230 19.556 1.00 13.20 140 THR B O 1
ATOM 2454 N N . LEU B 1 144 ? 130.696 -3.853 17.878 1.00 12.31 141 LEU B N 1
ATOM 2455 C CA . LEU B 1 144 ? 129.903 -5.034 18.158 1.00 12.12 141 LEU B CA 1
ATOM 2456 C C . LEU B 1 144 ? 130.348 -6.111 17.189 1.00 16.01 141 LEU B C 1
ATOM 2457 O O . LEU B 1 144 ? 130.281 -5.930 15.974 1.00 14.06 141 LEU B O 1
ATOM 2462 N N . THR B 1 145 ? 130.816 -7.231 17.729 1.00 15.20 142 THR B N 1
ATOM 2463 C CA . THR B 1 145 ? 131.356 -8.308 16.904 1.00 15.45 142 THR B CA 1
ATOM 2464 C C . THR B 1 145 ? 130.272 -9.314 16.545 1.00 14.00 142 THR B C 1
ATOM 2465 O O . THR B 1 145 ? 129.391 -9.599 17.365 1.00 10.12 142 THR B O 1
ATOM 2469 N N . ASN B 1 146 ? 130.356 -9.852 15.327 1.00 10.61 143 ASN B N 1
ATOM 2470 C CA . ASN B 1 146 ? 129.445 -10.884 14.853 1.00 13.75 143 ASN B CA 1
ATOM 2471 C C . ASN B 1 146 ? 127.994 -10.432 14.874 1.00 14.10 143 ASN B C 1
ATOM 2472 O O . ASN B 1 146 ? 127.098 -11.241 15.137 1.00 11.00 143 ASN B O 1
ATOM 2477 N N . VAL B 1 147 ? 127.748 -9.144 14.630 1.00 12.97 144 VAL B N 1
ATOM 2478 C CA . VAL B 1 147 ? 126.370 -8.659 14.665 1.00 5.99 144 VAL B CA 1
ATOM 2479 C C . VAL B 1 147 ? 125.702 -8.843 13.328 1.00 14.52 144 VAL B C 1
ATOM 2480 O O . VAL B 1 147 ? 124.471 -8.853 13.253 1.00 15.94 144 VAL B O 1
ATOM 2484 N N . GLY B 1 148 ? 126.509 -8.956 12.269 1.00 10.82 145 GLY B N 1
ATOM 2485 C CA . GLY B 1 148 ? 125.941 -9.137 10.942 1.00 6.51 145 GLY B CA 1
ATOM 2486 C C . GLY B 1 148 ? 126.414 -10.429 10.290 1.00 6.46 145 GLY B C 1
ATOM 2487 O O . GLY B 1 148 ? 127.382 -11.037 10.744 1.00 5.73 145 GLY B O 1
ATOM 2488 N N . TYR B 1 149 ? 125.731 -10.856 9.232 1.00 7.86 146 TYR B N 1
ATOM 2489 C CA . TYR B 1 149 ? 126.148 -12.036 8.474 1.00 10.92 146 TYR B CA 1
ATOM 2490 C C . TYR B 1 149 ? 125.844 -11.835 6.998 1.00 10.02 146 TYR B C 1
ATOM 2491 O O . TYR B 1 149 ? 124.684 -11.712 6.597 1.00 8.04 146 TYR B O 1
ATOM 2500 N N . LYS B 1 150 ? 126.890 -11.813 6.188 1.00 7.58 147 LYS B N 1
ATOM 2501 C CA . LYS B 1 150 ? 126.723 -11.553 4.763 1.00 9.31 147 LYS B CA 1
ATOM 2502 C C . LYS B 1 150 ? 127.911 -12.147 3.997 1.00 10.02 147 LYS B C 1
ATOM 2503 O O . LYS B 1 150 ? 129.027 -12.210 4.527 1.00 6.71 147 LYS B O 1
ATOM 2509 N N . PHE B 1 151 ? 127.653 -12.618 2.776 1.00 14.21 148 PHE B N 1
ATOM 2510 C CA . PHE B 1 151 ? 128.700 -13.218 1.937 1.00 13.97 148 PHE B CA 1
ATOM 2511 C C . PHE B 1 151 ? 129.359 -14.394 2.656 1.00 14.60 148 PHE B C 1
ATOM 2512 O O . PHE B 1 151 ? 130.566 -14.615 2.514 1.00 12.94 148 PHE B O 1
ATOM 2520 N N . ASP B 1 152 ? 128.568 -15.119 3.451 1.00 13.15 149 ASP B N 1
ATOM 2521 C CA . ASP B 1 152 ? 129.040 -16.299 4.193 1.00 15.58 149 ASP B CA 1
ATOM 2522 C C . ASP B 1 152 ? 130.041 -16.037 5.304 1.00 14.43 149 ASP B C 1
ATOM 2523 O O . ASP B 1 152 ? 130.726 -16.963 5.743 1.00 15.25 149 ASP B O 1
ATOM 2528 N N . TYR B 1 153 ? 130.136 -14.799 5.775 1.00 11.46 150 TYR B N 1
ATOM 2529 C CA . TYR B 1 153 ? 130.958 -14.564 6.960 1.00 15.19 150 TYR B CA 1
ATOM 2530 C C . TYR B 1 153 ? 130.371 -13.572 7.965 1.00 13.19 150 TYR B C 1
ATOM 2531 O O . TYR B 1 153 ? 129.453 -12.806 7.655 1.00 16.45 150 TYR B O 1
ATOM 2540 N N . TRP B 1 154 ? 130.910 -13.613 9.176 1.00 12.59 151 TRP B N 1
ATOM 2541 C CA . TRP B 1 154 ? 130.408 -12.808 10.272 1.00 14.10 151 TRP B CA 1
ATOM 2542 C C . TRP B 1 154 ? 130.960 -11.386 10.177 1.00 14.94 151 TRP B C 1
ATOM 2543 O O . TRP B 1 154 ? 132.123 -11.186 9.833 1.00 18.28 151 TRP B O 1
ATOM 2554 N N . LEU B 1 155 ? 130.105 -10.410 10.472 1.00 15.65 152 LEU B N 1
ATOM 2555 C CA . LEU B 1 155 ? 130.420 -8.997 10.309 1.00 14.48 152 LEU B CA 1
ATOM 2556 C C . LEU B 1 155 ? 130.428 -8.278 11.653 1.00 16.69 152 LEU B C 1
ATOM 2557 O O . LEU B 1 155 ? 129.525 -8.490 12.491 1.00 13.81 152 LEU B O 1
ATOM 2562 N N . ASP B 1 156 ? 131.432 -7.410 11.817 1.00 10.30 153 ASP B N 1
ATOM 2563 C CA . ASP B 1 156 ? 131.583 -6.559 12.990 1.00 11.80 153 ASP B CA 1
ATOM 2564 C C . ASP B 1 156 ? 131.190 -5.118 12.645 1.00 13.63 153 ASP B C 1
ATOM 2565 O O . ASP B 1 156 ? 131.605 -4.580 11.621 1.00 14.11 153 ASP B O 1
ATOM 2570 N N . LEU B 1 157 ? 130.389 -4.497 13.502 1.00 11.47 154 LEU B N 1
ATOM 2571 C CA . LEU B 1 157 ? 129.944 -3.133 13.270 1.00 9.26 154 LEU B CA 1
ATO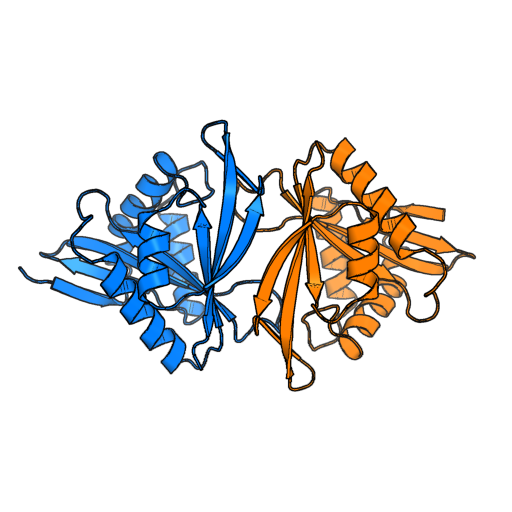M 2572 C C . LEU B 1 157 ? 130.620 -2.204 14.259 1.00 10.20 154 LEU B C 1
ATOM 2573 O O . LEU B 1 157 ? 130.466 -2.351 15.462 1.00 10.89 154 LEU B O 1
ATOM 2578 N N . ALA B 1 158 ? 131.385 -1.255 13.741 1.00 9.69 155 ALA B N 1
ATOM 2579 C CA . ALA B 1 158 ? 132.037 -0.242 14.555 1.00 12.71 155 ALA B CA 1
ATOM 2580 C C . ALA B 1 158 ? 131.116 0.966 14.685 1.00 12.67 155 ALA B C 1
ATOM 2581 O O . ALA B 1 158 ? 130.518 1.401 13.715 1.00 15.35 155 ALA B O 1
ATOM 2583 N N . PHE B 1 159 ? 130.992 1.517 15.881 1.00 6.59 156 PHE B N 1
ATOM 2584 C CA . PHE B 1 159 ? 130.190 2.720 16.045 1.00 9.77 156 PHE B CA 1
ATOM 2585 C C . PHE B 1 159 ? 131.151 3.885 16.178 1.00 12.28 156 PHE B C 1
ATOM 2586 O O . PHE B 1 159 ? 132.101 3.810 16.951 1.00 9.44 156 PHE B O 1
ATOM 2594 N N . TYR B 1 160 ? 130.904 4.950 15.417 1.00 8.69 157 TYR B N 1
ATOM 2595 C CA . TYR B 1 160 ? 131.696 6.174 15.498 1.00 10.72 157 TYR B CA 1
ATOM 2596 C C . TYR B 1 160 ? 130.795 7.354 15.823 1.00 14.21 157 TYR B C 1
ATOM 2597 O O . TYR B 1 160 ? 129.705 7.477 15.278 1.00 10.77 157 TYR B O 1
ATOM 2606 N N . GLU B 1 161 ? 131.236 8.223 16.724 1.00 11.59 158 GLU B N 1
ATOM 2607 C CA . GLU B 1 161 ? 130.353 9.313 17.132 1.00 14.01 158 GLU B CA 1
ATOM 2608 C C . GLU B 1 161 ? 131.026 10.676 17.130 1.00 10.63 158 GLU B C 1
ATOM 2609 O O . GLU B 1 161 ? 132.213 10.812 17.450 1.00 13.30 158 GLU B O 1
ATOM 2615 N N . LEU B 1 162 ? 130.242 11.686 16.776 1.00 9.13 159 LEU B N 1
ATOM 2616 C CA . LEU B 1 162 ? 130.701 13.064 16.819 1.00 9.33 159 LEU B CA 1
ATOM 2617 C C . LEU B 1 162 ? 129.796 13.850 17.752 1.00 13.38 159 LEU B C 1
ATOM 2618 O O . LEU B 1 162 ? 128.560 13.824 17.604 1.00 12.13 159 LEU B O 1
ATOM 2623 N N . ASP B 1 163 ? 130.401 14.521 18.728 1.00 8.42 160 ASP B N 1
ATOM 2624 C CA . ASP B 1 163 ? 129.665 15.460 19.578 1.00 10.77 160 ASP B CA 1
ATOM 2625 C C . ASP B 1 163 ? 129.473 16.765 18.796 1.00 14.95 160 ASP B C 1
ATOM 2626 O O . ASP B 1 163 ? 130.448 17.432 18.423 1.00 16.05 160 ASP B O 1
ATOM 2631 N N . LEU B 1 164 ? 128.222 17.126 18.524 1.00 14.68 161 LEU B N 1
ATOM 2632 C CA . LEU B 1 164 ? 127.952 18.293 17.687 1.00 17.53 161 LEU B CA 1
ATOM 2633 C C . LEU B 1 164 ? 128.058 19.645 18.420 1.00 18.47 161 LEU B C 1
ATOM 2634 O O . LEU B 1 164 ? 128.001 20.700 17.783 1.00 20.07 161 LEU B O 1
ATOM 2639 N N . LYS B 1 165 ? 128.212 19.609 19.742 1.00 21.91 162 LYS B N 1
ATOM 2640 C CA . LYS B 1 165 ? 128.275 20.827 20.554 1.00 28.87 162 LYS B CA 1
ATOM 2641 C C . LYS B 1 165 ? 129.624 21.519 20.399 1.00 30.78 162 LYS B C 1
ATOM 2642 O O . LYS B 1 165 ? 130.668 20.872 20.491 1.00 34.61 162 LYS B O 1
#

Secondary structure (DSSP, 8-state):
--EEEEE--GGGHHHHHHHHHHHHHH-SSS---SPPPHHHHHHHHHHHHHTT--EEEEEETTEEEEEEEEEESSSSGGGTTEEEEEEEE-GGGTTSSHHHHHHHHHHHHHHHTT-SEEEEEEETT-HHHHHHHHHTT-EEEEEEEEEEEETTEEEEEEEEEEE--/-EEE--GGGHHHHHHHHHHHHHH-SSS---SPPPHHHHHHHHHHHHHTT--EEEEEETTEEEEEEEEEESSSSGGGTTEEEEEEEE-GGGTTSSHHHHHHHHHHHHHHHTT-SEEEEEEETT-HHHHHHHHHTT-EEEEEEEEEEEETTEEEEEEEEEEE--

Organism: Staphylococcus aureus (strain Mu50 / ATCC 700699) (NCBI:txid158878)

CATH classification: 3.40.630.30

InterPro domains:
  IPR000182 GNAT domain [PF00583] (29-135)
  IPR000182 GNAT domain [PS51186] (1-157)
  IPR016181 Acyl-CoA N-acyltransferase [SSF55729] (1-162)

Foldseek 3Di:
DDKDKDFDDLVCQVLVQVQVQVCLPPHPLDLHNDRDDSVNSVVVVVVCVVVVWTKMFIDDPNHTFKIKTKDQDDPDVVSVLEIEMGITGRPVPPPVCRRLVRVVVVLVVSLVVRRFKYKYWGWPPPVVVVVSLVVVVWAFPDKAWQPGADPHDGIIIIMTMDGSD/DKDFDDLVQQVLAQVQVQVCQPPHPLDQHNDRDDSVVSVVVVVVCVVVVWTKMFDDDPRHTFKIKTKDQDDPDVVSVQEIEMHITGHPVPPPVCRRLVRVVVVLVVSVVVPHFKYKYWGWPPPVVVVVSLVVVVWAFPDKAWQPGADPHDGIIIIMTMDGSD

Solvent-accessible surface area: 16246 Å² total; per-residue (Å²): 140,115,56,121,40,65,73,10,116,110,141,8,4,103,38,0,23,62,9,28,25,73,13,1,87,100,58,20,49,5,12,19,94,166,73,36,74,62,105,93,4,61,55,56,5,78,49,20,100,162,84,149,46,16,10,2,0,8,43,27,100,68,56,19,29,0,2,0,8,3,10,82,16,22,108,95,72,1,9,96,77,3,6,27,9,41,34,32,28,40,72,105,3,143,89,102,38,3,30,20,80,0,0,102,72,0,17,74,32,0,111,89,99,51,59,32,2,0,0,3,28,8,11,48,95,53,138,58,24,30,149,24,6,106,130,43,101,6,140,97,16,12,36,1,58,29,1,0,63,5,87,124,113,93,6,47,5,2,4,10,15,21,67,12,189,158,30,64,73,9,114,98,136,9,4,102,39,0,24,65,10,26,26,62,13,2,87,97,56,19,49,5,12,22,84,165,72,36,76,56,106,94,5,63,53,55,5,74,52,20,104,164,86,140,43,16,11,4,0,15,47,65,152,68,57,18,30,0,2,0,12,2,11,82,15,23,110,95,70,0,11,114,78,4,6,25,9,38,38,31,31,39,69,107,4,144,87,114,40,3,29,19,79,0,0,103,74,0,17,86,32,0,103,84,89,48,58,36,1,0,0,4,28,8,10,45,87,51,137,52,24,30,139,24,6,101,131,40,102,7,143,97,15,13,38,1,59,30,1,0,62,5,84,125,117,87,6,48,5,3,5,11,13,22,67,11,199

Nearest PDB structures (foldseek):
  4mbu-assembly1_A  TM=1.006E+00  e=6.190E-36  Staphylococcus aureus subsp. aureus Mu50
  3dr8-assembly1_A  TM=9.771E-01  e=2.611E-22  unclassified
  3dr8-assembly1_B  TM=9.762E-01  e=3.141E-22  unclassified
  4j3g-assembly2_C  TM=9.911E-01  e=1.013E-21  Brucella abortus 2308
  1yr0-assembly2_D  TM=9.883E-01  e=1.764E-21  Agrobacterium fabrum str. C58

Sequence (327 aa):
SNAMIRCAKKEDLNAILAIYNDAIINTTAVYTYKPQTIDERIAWFETKQRNHEPIFVFEENGSVLGFATFGSFRPWPAYQYTIEHSIYVDASARGKGIASQLLQRLIVEAKAKGYRTLVAGIDASNEASIKLHQKFNFKHAGTLTNVGYKFDYWLDLAFYELDLKMIRCAKKEDLNAILAIYNDAIINTTAVYTYKPQTIDERIAWFETKQRNHEPIFVFEENGSVLGFATFGSFRPWPAYQYTIEHSIYVDASARGKGIASQLLQRLIVEAKAKGYRTLVAGIDASNEASIKLHQKFNFKHAGTLTNVGYKFDYWLDLAFYELDLK